Protein AF-A0A4Y9LX88-F1 (afdb_monomer)

Foldseek 3Di:
DPPPPVLLVLLVVLCVVCLVVLLLLLLQVLACQQVAFQWDDDPNDIDGPPHGLVVCLVVQHQSADPPQFDPVLPDAGRQFPSSQQRHADPVRHRNVVVCCVVRLQVVSLVSSLVSLVVCCVPVVVVLCVLCVVLVHDSVPSNSSSVSVVSSVVVSVVSVVSNCVVGRRPRSVVSNVSNVVVNVVVVVVVVVVVPDDPDPQDDQDPVLPVLLVLLVVLVVPLPADFQHELVCLVSSLVSSVVSPDDLVSCLRNVSVGRYDPNSSVNSVVVSVVD

Radius of gyration: 26.8 Å; Cα contacts (8 Å, |Δi|>4): 353; chains: 1; bounding box: 50×60×71 Å

Sequence (273 aa):
MFDVDWMGLLTREVLRERGAALIAESCAWAVGLSDQPHHERRAGRLVATGLTVGERAAHGRPLAGEEDGRLELGDARPGSFQDALNMLGADGRVQAERFDDEVLVPFVADTCRLAAERARTSRRAAWEELADDLGEDPRDLLDVVRAGGWEAPLRIDAEHLVLAALGTVPLIEVEAEGLPLSLVRAAEATARAAAAPEPAPVPDDSLAGALFLARAALEESGCTVPVRPEEADLLLVALGDNGLEPDEVTAVLPHLPVEEATISRIAATLAAR

Structure (mmCIF, N/CA/C/O backbone):
data_AF-A0A4Y9LX88-F1
#
_entry.id   AF-A0A4Y9LX88-F1
#
loop_
_atom_site.group_PDB
_atom_site.id
_atom_site.type_symbol
_atom_site.label_atom_id
_atom_site.label_alt_id
_atom_site.label_comp_id
_atom_site.label_asym_id
_atom_site.label_entity_id
_atom_site.label_seq_id
_atom_site.pdbx_PDB_ins_code
_atom_site.Cartn_x
_atom_site.Cartn_y
_atom_site.Cartn_z
_atom_site.occupancy
_atom_site.B_iso_or_equiv
_atom_site.auth_seq_id
_atom_site.auth_comp_id
_atom_site.auth_asym_id
_atom_site.auth_atom_id
_atom_site.pdbx_PDB_model_num
ATOM 1 N N . MET A 1 1 ? 33.277 15.394 -4.160 1.00 43.09 1 MET A N 1
ATOM 2 C CA . MET A 1 1 ? 32.178 16.206 -4.719 1.00 43.09 1 MET A CA 1
ATOM 3 C C . MET A 1 1 ? 30.920 15.630 -4.100 1.00 43.09 1 MET A C 1
ATOM 5 O O . MET A 1 1 ? 30.815 14.415 -4.113 1.00 43.09 1 MET A O 1
ATOM 9 N N . PHE A 1 2 ? 30.084 16.420 -3.420 1.00 41.50 2 PHE A N 1
ATOM 10 C CA . PHE A 1 2 ? 28.805 15.896 -2.928 1.00 41.50 2 PHE A CA 1
ATOM 11 C C . PHE A 1 2 ? 27.941 15.691 -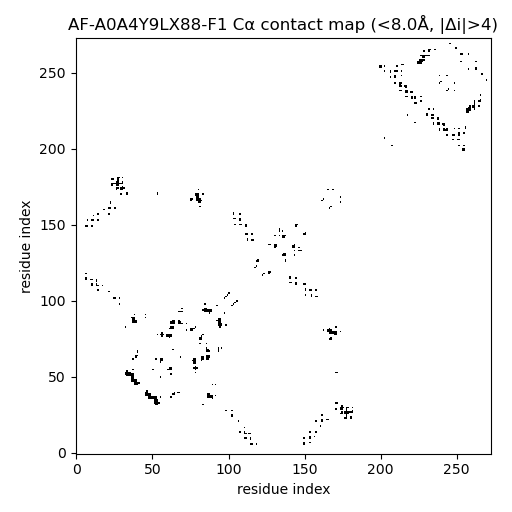4.159 1.00 41.50 2 PHE A C 1
ATOM 13 O O . PHE A 1 2 ? 27.430 16.672 -4.697 1.00 41.50 2 PHE A O 1
ATOM 20 N N . ASP A 1 3 ? 27.887 14.461 -4.655 1.00 59.09 3 ASP A N 1
ATOM 21 C CA . ASP A 1 3 ? 26.889 14.146 -5.653 1.00 59.09 3 ASP A CA 1
ATOM 22 C C . ASP A 1 3 ? 25.542 14.229 -4.942 1.00 59.09 3 ASP A C 1
ATOM 24 O O . ASP A 1 3 ? 25.325 13.618 -3.891 1.00 59.09 3 ASP A O 1
ATOM 28 N N . VAL A 1 4 ? 24.700 15.141 -5.408 1.00 72.56 4 VAL A N 1
ATOM 29 C CA . VAL A 1 4 ? 23.364 15.291 -4.847 1.00 72.56 4 VAL A CA 1
ATOM 30 C C . VAL A 1 4 ? 22.653 13.992 -5.186 1.00 72.56 4 VAL A C 1
ATOM 32 O O . VAL A 1 4 ? 22.591 13.663 -6.366 1.00 72.56 4 VAL A O 1
ATOM 35 N N . ASP A 1 5 ? 22.129 13.275 -4.182 1.00 87.69 5 ASP A N 1
ATOM 36 C CA . ASP A 1 5 ? 21.318 12.065 -4.387 1.00 87.69 5 ASP A CA 1
ATOM 37 C C . ASP A 1 5 ? 20.053 12.430 -5.171 1.00 87.69 5 ASP A C 1
ATOM 39 O O . ASP A 1 5 ? 18.977 12.726 -4.641 1.00 87.69 5 ASP A O 1
ATOM 43 N N . TRP A 1 6 ? 20.229 12.514 -6.481 1.00 92.81 6 TRP A N 1
ATOM 44 C CA . TRP A 1 6 ? 19.259 13.053 -7.402 1.00 92.81 6 TRP A CA 1
ATOM 45 C C . TRP A 1 6 ? 18.112 12.065 -7.589 1.00 92.81 6 TRP A C 1
ATOM 47 O O . TRP A 1 6 ? 16.988 12.499 -7.842 1.00 92.81 6 TRP A O 1
ATOM 57 N N . MET A 1 7 ? 18.378 10.769 -7.401 1.00 94.56 7 MET A N 1
ATOM 58 C CA . MET A 1 7 ? 17.362 9.726 -7.324 1.00 94.56 7 MET A CA 1
ATOM 59 C C . MET A 1 7 ? 16.531 9.857 -6.052 1.00 94.56 7 MET A C 1
ATOM 61 O O . MET A 1 7 ? 15.302 9.846 -6.128 1.00 94.56 7 MET A O 1
ATOM 65 N N . GLY A 1 8 ? 17.153 10.091 -4.897 1.00 94.88 8 GLY A N 1
ATOM 66 C CA . GLY A 1 8 ? 16.436 10.395 -3.659 1.00 94.88 8 GLY A CA 1
ATOM 67 C C . GLY A 1 8 ? 15.589 11.669 -3.740 1.00 94.88 8 GLY A C 1
ATOM 68 O O . GLY A 1 8 ? 14.547 11.773 -3.092 1.00 94.88 8 GLY A O 1
ATOM 69 N N . LEU A 1 9 ? 15.994 12.667 -4.529 1.00 95.62 9 LEU A N 1
ATOM 70 C CA . LEU A 1 9 ? 15.156 13.842 -4.794 1.00 95.62 9 LEU A CA 1
ATOM 71 C C . LEU A 1 9 ? 13.989 13.519 -5.733 1.00 95.62 9 LEU A C 1
ATOM 73 O O . LEU A 1 9 ? 12.867 13.958 -5.475 1.00 95.62 9 LEU A O 1
ATOM 77 N N . LEU A 1 10 ? 14.243 12.745 -6.790 1.00 96.81 10 LEU A N 1
ATOM 78 C CA . LEU A 1 10 ? 13.236 12.378 -7.783 1.00 96.81 10 LEU A CA 1
ATOM 79 C C . LEU A 1 10 ? 12.148 11.477 -7.190 1.00 96.81 10 LEU A C 1
ATOM 81 O O . LEU A 1 10 ? 10.966 11.715 -7.412 1.00 96.81 10 LEU A O 1
ATOM 85 N N . THR A 1 11 ? 12.521 10.482 -6.388 1.00 97.31 11 THR A N 1
ATOM 86 C CA . THR A 1 11 ? 11.567 9.610 -5.683 1.00 97.31 11 THR A CA 1
ATOM 87 C C . THR A 1 11 ? 10.644 10.408 -4.761 1.00 97.31 11 THR A C 1
ATOM 89 O O . THR A 1 11 ? 9.431 10.200 -4.775 1.00 97.31 11 THR A O 1
ATOM 92 N N . ARG A 1 12 ? 11.176 11.402 -4.036 1.00 98.00 12 ARG A N 1
ATOM 93 C CA . ARG A 1 12 ? 10.372 12.329 -3.218 1.00 98.00 12 ARG A CA 1
ATOM 94 C C . ARG A 1 12 ? 9.478 13.244 -4.045 1.00 98.00 12 ARG A C 1
ATOM 96 O O . ARG A 1 12 ? 8.379 13.572 -3.610 1.00 98.00 12 ARG A O 1
ATOM 103 N N . GLU A 1 13 ? 9.934 13.693 -5.208 1.00 98.12 13 GLU A N 1
ATOM 104 C CA . GLU A 1 13 ? 9.106 14.461 -6.142 1.00 98.12 13 GLU A CA 1
ATOM 105 C C . GLU A 1 13 ? 7.901 13.635 -6.603 1.00 98.12 13 GLU A C 1
ATOM 107 O O . GLU A 1 13 ? 6.765 14.080 -6.443 1.00 98.12 13 GLU A O 1
ATOM 112 N N . VAL A 1 14 ? 8.132 12.398 -7.052 1.00 98.31 14 VAL A N 1
ATOM 113 C CA . VAL A 1 14 ? 7.058 11.482 -7.465 1.00 98.31 14 VAL A CA 1
ATOM 114 C C . VAL A 1 14 ? 6.136 11.137 -6.290 1.00 98.31 14 VAL A C 1
ATOM 116 O O . VAL A 1 14 ? 4.920 11.111 -6.464 1.00 98.31 14 VAL A O 1
ATOM 119 N N . LEU A 1 15 ? 6.661 10.947 -5.073 1.00 98.38 15 LEU A N 1
ATOM 120 C CA . LEU A 1 15 ? 5.827 10.744 -3.881 1.00 98.38 15 LEU A CA 1
ATOM 121 C C . LEU A 1 15 ? 4.874 11.924 -3.644 1.00 98.38 15 LEU A C 1
ATOM 123 O O . LEU A 1 15 ? 3.698 11.706 -3.367 1.00 98.38 15 LEU A O 1
ATOM 127 N N . ARG A 1 16 ? 5.345 13.172 -3.787 1.00 98.00 16 ARG A N 1
ATOM 128 C CA . ARG A 1 16 ? 4.485 14.360 -3.634 1.00 98.00 16 ARG A CA 1
ATOM 129 C C . ARG A 1 16 ? 3.381 14.401 -4.685 1.00 98.00 16 ARG A C 1
ATOM 131 O O . ARG A 1 16 ? 2.243 14.710 -4.345 1.00 98.00 16 ARG A O 1
ATOM 138 N N . GLU A 1 17 ? 3.693 14.063 -5.933 1.00 98.38 17 GLU A N 1
ATOM 139 C CA . GLU A 1 17 ? 2.695 13.970 -7.009 1.00 98.38 17 GLU A CA 1
ATOM 140 C C . GLU A 1 17 ? 1.642 12.895 -6.721 1.00 98.38 17 GLU A C 1
ATOM 142 O O . GLU A 1 17 ? 0.457 13.088 -6.991 1.00 98.38 17 GLU A O 1
ATOM 147 N N . ARG A 1 18 ? 2.068 11.769 -6.137 1.00 98.25 18 ARG A N 1
ATOM 148 C CA . ARG A 1 18 ? 1.193 10.649 -5.784 1.00 98.25 18 ARG A CA 1
ATOM 149 C C . ARG A 1 18 ? 0.572 10.765 -4.388 1.00 98.25 18 ARG A C 1
ATOM 151 O O . ARG A 1 18 ? -0.163 9.864 -3.995 1.00 98.25 18 ARG A O 1
ATOM 158 N N . GLY A 1 19 ? 0.806 11.851 -3.649 1.00 97.69 19 GLY A N 1
ATOM 159 C CA . GLY A 1 19 ? 0.378 11.979 -2.251 1.00 97.69 19 GLY A CA 1
ATOM 160 C C . GLY A 1 19 ? -1.126 11.767 -2.059 1.00 97.69 19 GLY A C 1
ATOM 161 O O . GLY A 1 19 ? -1.534 11.026 -1.174 1.00 97.69 19 GLY A O 1
ATOM 162 N N . ALA A 1 20 ? -1.955 12.325 -2.946 1.00 97.81 20 ALA A N 1
ATOM 163 C CA . ALA A 1 20 ? -3.405 12.114 -2.903 1.00 97.81 20 ALA A CA 1
ATOM 164 C C . ALA A 1 20 ? -3.798 10.638 -3.099 1.00 97.81 20 ALA A C 1
ATOM 166 O O . ALA A 1 20 ? -4.718 10.161 -2.441 1.00 97.81 20 ALA A O 1
ATOM 167 N N . ALA A 1 21 ? -3.078 9.908 -3.958 1.00 97.88 21 ALA A N 1
ATOM 168 C CA . ALA A 1 21 ? -3.292 8.477 -4.128 1.00 97.88 21 ALA A CA 1
ATOM 169 C C . ALA A 1 21 ? -2.908 7.720 -2.852 1.00 97.88 21 ALA A C 1
ATOM 171 O O . ALA A 1 21 ? -3.707 6.926 -2.384 1.00 97.88 21 ALA A O 1
ATOM 172 N N . LEU A 1 22 ? -1.761 8.021 -2.231 1.00 98.56 22 LEU A N 1
ATOM 173 C CA . LEU A 1 22 ? -1.358 7.390 -0.966 1.00 98.56 22 LEU A CA 1
ATOM 174 C C . LEU A 1 22 ? -2.406 7.582 0.140 1.00 98.56 22 LEU A C 1
ATOM 176 O O . LEU A 1 22 ? -2.733 6.638 0.856 1.00 98.56 22 LEU A O 1
ATOM 180 N N . ILE A 1 23 ? -2.960 8.792 0.264 1.00 98.50 23 ILE A N 1
ATOM 181 C CA . ILE A 1 23 ? -4.008 9.073 1.250 1.00 98.50 23 ILE A CA 1
ATOM 182 C C . ILE A 1 23 ? -5.278 8.284 0.934 1.00 98.50 23 ILE A C 1
ATOM 184 O O . ILE A 1 23 ? -5.822 7.644 1.828 1.00 98.50 23 ILE A O 1
ATOM 188 N N . ALA A 1 24 ? -5.715 8.260 -0.328 1.00 97.94 24 ALA A N 1
ATOM 189 C CA . ALA A 1 24 ? -6.887 7.487 -0.733 1.00 97.94 24 ALA A CA 1
ATOM 190 C C . ALA A 1 24 ? -6.707 5.980 -0.472 1.00 97.94 24 ALA A C 1
ATOM 192 O O . ALA A 1 24 ? -7.617 5.335 0.044 1.00 97.94 24 ALA A O 1
ATOM 193 N N . GLU A 1 25 ? -5.524 5.438 -0.771 1.00 98.00 25 GLU A N 1
ATOM 194 C CA . GLU A 1 25 ? -5.137 4.057 -0.464 1.00 98.00 25 GLU A CA 1
ATOM 195 C C . GLU A 1 25 ? -5.199 3.765 1.036 1.00 98.00 25 GLU A C 1
ATOM 197 O O . GLU A 1 25 ? -5.750 2.747 1.451 1.00 98.00 25 GLU A O 1
ATOM 202 N N . SER A 1 26 ? -4.705 4.693 1.855 1.00 98.50 26 SER A N 1
ATOM 203 C CA . SER A 1 26 ? -4.715 4.563 3.315 1.00 98.50 26 SER A CA 1
ATOM 204 C C . SER A 1 26 ? -6.136 4.586 3.879 1.00 98.50 26 SER A C 1
ATOM 206 O O . SER A 1 26 ? -6.480 3.758 4.722 1.00 98.50 26 SER A O 1
ATOM 208 N N . CYS A 1 27 ? -6.989 5.484 3.373 1.00 98.50 27 CYS A N 1
ATOM 209 C CA . CYS A 1 27 ? -8.402 5.517 3.740 1.00 98.50 27 CYS A CA 1
ATOM 210 C C . CYS A 1 27 ? -9.114 4.223 3.327 1.00 98.50 27 CYS A C 1
ATOM 212 O O . CYS A 1 27 ? -9.852 3.649 4.122 1.00 98.50 27 CYS A O 1
ATOM 214 N N . ALA A 1 28 ? -8.886 3.744 2.099 1.00 98.12 28 ALA A N 1
ATOM 215 C CA . ALA A 1 28 ? -9.508 2.524 1.586 1.00 98.12 28 ALA A CA 1
ATOM 216 C C . ALA A 1 28 ? -9.082 1.273 2.365 1.00 98.12 28 ALA A C 1
ATOM 218 O O . ALA A 1 28 ? -9.916 0.404 2.611 1.00 98.12 28 ALA A O 1
ATOM 219 N N . TRP A 1 29 ? -7.812 1.199 2.772 1.00 97.94 29 TRP A N 1
ATOM 220 C CA . TRP A 1 29 ? -7.290 0.132 3.626 1.00 97.94 29 TRP A CA 1
ATOM 221 C C . TRP A 1 29 ? -7.951 0.115 5.010 1.00 97.94 29 TRP A C 1
ATOM 223 O O . TRP A 1 29 ? -8.245 -0.954 5.539 1.00 97.94 29 TRP A O 1
ATOM 233 N N . ALA A 1 30 ? -8.240 1.290 5.577 1.00 98.00 30 ALA A N 1
ATOM 234 C CA . ALA A 1 30 ? -8.870 1.400 6.891 1.00 98.00 30 ALA A CA 1
ATOM 235 C C . ALA A 1 30 ? -10.332 0.916 6.918 1.00 98.00 30 ALA A C 1
ATOM 237 O O . ALA A 1 30 ? -10.856 0.628 7.994 1.00 98.00 30 ALA A O 1
ATOM 238 N N . VAL A 1 31 ? -11.008 0.849 5.763 1.00 98.19 31 VAL A N 1
ATOM 239 C CA . VAL A 1 31 ? -12.437 0.508 5.671 1.00 98.19 31 VAL A CA 1
ATOM 240 C C . VAL A 1 31 ? -12.722 -0.837 6.336 1.00 98.19 31 VAL A C 1
ATOM 242 O O . VAL A 1 31 ? -12.188 -1.872 5.940 1.00 98.19 31 VAL A O 1
ATOM 245 N N . GLY A 1 32 ? -13.623 -0.822 7.322 1.00 95.94 32 GLY A N 1
ATOM 246 C CA . GLY A 1 32 ? -14.043 -2.014 8.050 1.00 95.94 32 GLY A CA 1
ATOM 247 C C . GLY A 1 32 ? -13.191 -2.335 9.275 1.00 95.94 32 GLY A C 1
ATOM 248 O O . GLY A 1 32 ? -13.517 -3.293 9.974 1.00 95.94 32 GLY A O 1
ATOM 249 N N . LEU A 1 33 ? -12.144 -1.557 9.593 1.00 96.75 33 LEU A N 1
ATOM 250 C CA . LEU A 1 33 ? -11.411 -1.703 10.857 1.00 96.75 33 LEU A CA 1
ATOM 251 C C . LEU A 1 33 ? -12.339 -1.500 12.062 1.00 96.75 33 LEU A C 1
ATOM 253 O O . LEU A 1 33 ? -12.261 -2.264 13.023 1.00 96.75 33 LEU A O 1
ATOM 257 N N . SER A 1 34 ? -13.256 -0.534 11.998 1.00 96.12 34 SER A N 1
ATOM 258 C CA . SER A 1 34 ? -14.229 -0.239 13.057 1.00 96.12 34 SER A CA 1
ATOM 259 C C . SER A 1 34 ? -15.174 -1.406 13.360 1.00 96.12 34 SER A C 1
ATOM 261 O O . SER A 1 34 ? -15.605 -1.559 14.505 1.00 96.12 34 SER A O 1
ATOM 263 N N . ASP A 1 35 ? -15.465 -2.253 12.372 1.00 96.06 35 ASP A N 1
ATOM 264 C CA . ASP A 1 35 ? -16.330 -3.426 12.536 1.00 96.06 35 ASP A CA 1
ATOM 265 C C . ASP A 1 35 ? -15.586 -4.635 13.126 1.00 96.06 35 ASP A C 1
ATOM 267 O O . ASP A 1 35 ? -16.210 -5.614 13.550 1.00 96.06 35 ASP A O 1
ATOM 271 N N . GLN A 1 36 ? -14.251 -4.589 13.189 1.00 95.31 36 GLN A N 1
ATOM 272 C CA . GLN A 1 36 ? -13.456 -5.701 13.701 1.00 95.31 36 GLN A CA 1
ATOM 273 C C . GLN A 1 36 ? -13.584 -5.837 15.225 1.00 95.31 36 GLN A C 1
ATOM 275 O O . GLN A 1 36 ? -13.704 -4.838 15.944 1.00 95.31 36 GLN A O 1
ATOM 280 N N . PRO A 1 37 ? -13.510 -7.069 15.764 1.00 95.00 37 PRO A N 1
ATOM 281 C CA . PRO A 1 37 ? -13.371 -7.273 17.198 1.00 95.00 37 PRO A CA 1
ATOM 282 C C . PRO A 1 37 ? -12.061 -6.665 17.706 1.00 95.00 37 PRO A C 1
ATOM 284 O O . PRO A 1 37 ? -10.992 -6.911 17.145 1.00 95.00 37 PRO A O 1
ATOM 287 N N . HIS A 1 38 ? -12.130 -5.921 18.806 1.00 95.25 38 HIS A N 1
ATOM 288 C CA . HIS A 1 38 ? -10.943 -5.363 19.441 1.00 95.25 38 HIS A CA 1
ATOM 289 C C . HIS A 1 38 ? -10.234 -6.415 20.309 1.00 95.25 38 HIS A C 1
ATOM 291 O O . HIS A 1 38 ? -10.872 -7.131 21.094 1.00 95.25 38 HIS A O 1
ATOM 297 N N . HIS A 1 39 ? -8.906 -6.468 20.206 1.00 93.38 39 HIS A N 1
ATOM 298 C CA . HIS A 1 39 ? -8.045 -7.381 20.952 1.00 93.38 39 HIS A CA 1
ATOM 299 C C . HIS A 1 39 ? -7.008 -6.610 21.768 1.00 93.38 39 HIS A C 1
ATOM 301 O O . HIS A 1 39 ? -6.542 -5.555 21.359 1.00 93.38 39 HIS A O 1
ATOM 307 N N . GLU A 1 40 ? -6.624 -7.157 22.918 1.00 91.12 40 GLU A N 1
ATOM 308 C CA . GLU A 1 40 ? -5.515 -6.636 23.721 1.00 91.12 40 GLU A CA 1
ATOM 309 C C . GLU A 1 40 ? -4.701 -7.784 24.322 1.00 91.12 40 GLU A C 1
ATOM 311 O O . GLU A 1 40 ? -5.211 -8.899 24.511 1.00 91.12 40 GLU A O 1
ATOM 316 N N . ARG A 1 41 ? -3.430 -7.523 24.639 1.00 90.12 41 ARG A N 1
ATOM 317 C CA . ARG A 1 41 ? -2.596 -8.488 25.347 1.00 90.12 41 ARG A CA 1
ATOM 318 C C . ARG A 1 41 ? -2.839 -8.373 26.850 1.00 90.12 41 ARG A C 1
ATOM 320 O O . ARG A 1 41 ? -2.643 -7.331 27.461 1.00 90.12 41 ARG A O 1
ATOM 327 N N . ARG A 1 42 ? -3.263 -9.473 27.476 1.00 86.31 42 ARG A N 1
ATOM 328 C CA . ARG A 1 42 ? -3.375 -9.606 28.937 1.00 86.31 42 ARG A CA 1
ATOM 329 C C . ARG A 1 42 ? -2.504 -10.752 29.409 1.00 86.31 42 ARG A C 1
ATOM 331 O O . ARG A 1 42 ? -2.736 -11.901 29.033 1.00 86.31 42 ARG A O 1
ATOM 338 N N . ALA A 1 43 ? -1.513 -10.447 30.248 1.00 85.00 43 ALA A N 1
ATOM 339 C CA . ALA A 1 43 ? -0.564 -11.433 30.774 1.00 85.00 43 ALA A CA 1
ATOM 340 C C . ALA A 1 43 ? 0.063 -12.302 29.659 1.00 85.00 43 ALA A C 1
ATOM 342 O O . ALA A 1 43 ? 0.095 -13.532 29.745 1.00 85.00 43 ALA A O 1
ATOM 343 N N . GLY A 1 44 ? 0.494 -11.655 28.569 1.00 83.81 44 GLY A N 1
ATOM 344 C CA . GLY A 1 44 ? 1.123 -12.307 27.417 1.00 83.81 44 GLY A CA 1
ATOM 345 C C . GLY A 1 44 ? 0.169 -13.021 26.451 1.00 83.81 44 GLY A C 1
ATOM 346 O O . GLY A 1 44 ? 0.625 -13.530 25.429 1.00 83.81 44 GLY A O 1
ATOM 347 N N . ARG A 1 45 ? -1.141 -13.058 26.725 1.00 88.75 45 ARG A N 1
ATOM 348 C CA . ARG A 1 45 ? -2.143 -13.708 25.864 1.00 88.75 45 ARG A CA 1
ATOM 349 C C . ARG A 1 45 ? -2.997 -12.680 25.142 1.00 88.75 45 ARG A C 1
ATOM 351 O O . ARG A 1 45 ? -3.427 -11.712 25.758 1.00 88.75 45 ARG A O 1
ATOM 358 N N . LEU A 1 46 ? -3.289 -12.934 23.871 1.00 91.81 46 LEU A N 1
ATOM 359 C CA . LEU A 1 46 ? -4.240 -12.137 23.104 1.00 91.81 46 LEU A CA 1
ATOM 360 C C . LEU A 1 46 ? -5.669 -12.471 23.547 1.00 91.81 46 LEU A C 1
ATOM 362 O O . LEU A 1 46 ? -6.058 -13.641 23.559 1.00 91.81 46 LEU A O 1
ATOM 366 N N . VAL A 1 47 ? -6.440 -11.458 23.937 1.00 90.75 47 VAL A N 1
ATOM 367 C CA . VAL A 1 47 ? -7.817 -11.621 24.414 1.00 90.75 47 VAL A CA 1
ATOM 368 C C . VAL A 1 47 ? -8.718 -10.607 23.720 1.00 90.75 47 VAL A C 1
ATOM 370 O O . VAL A 1 47 ? -8.423 -9.414 23.702 1.00 90.75 47 VAL A O 1
ATOM 373 N N . ALA A 1 48 ? -9.843 -11.075 23.178 1.00 90.69 48 ALA A N 1
ATOM 374 C CA . ALA A 1 48 ? -10.882 -10.192 22.663 1.00 90.69 48 ALA A CA 1
ATOM 375 C C . ALA A 1 48 ? -11.553 -9.438 23.818 1.00 90.69 48 ALA A C 1
ATOM 377 O O . ALA A 1 48 ? -11.935 -10.033 24.829 1.00 90.69 48 ALA A O 1
ATOM 378 N N . THR A 1 49 ? -11.747 -8.130 23.669 1.00 88.81 49 THR A N 1
ATOM 379 C CA . THR A 1 49 ? -12.333 -7.306 24.738 1.00 88.81 49 THR A CA 1
ATOM 380 C C . THR A 1 49 ? -13.856 -7.368 24.791 1.00 88.81 49 THR A C 1
ATOM 382 O O . THR A 1 49 ? -14.452 -6.801 25.702 1.00 88.81 49 THR A O 1
ATOM 385 N N . GLY A 1 50 ? -14.486 -8.044 23.823 1.00 88.56 50 GLY A N 1
ATOM 386 C CA . GLY A 1 50 ? -15.942 -8.169 23.707 1.00 88.56 50 GLY A CA 1
ATOM 387 C C . GLY A 1 50 ? -16.644 -6.949 23.101 1.00 88.56 50 GLY A C 1
ATOM 388 O O . GLY A 1 50 ? -17.867 -6.913 23.108 1.00 88.56 50 GLY A O 1
ATOM 389 N N . LEU A 1 51 ? -15.882 -5.981 22.584 1.00 91.75 51 LEU A N 1
ATOM 390 C CA . LEU A 1 51 ? -16.367 -4.803 21.857 1.00 91.75 51 LEU A CA 1
ATOM 391 C C . LEU A 1 51 ? -15.740 -4.797 20.463 1.00 91.75 51 LEU A C 1
ATOM 393 O O . LEU A 1 51 ? -14.649 -5.354 20.280 1.00 91.75 51 LEU A O 1
ATOM 397 N N . THR A 1 52 ? -16.385 -4.132 19.510 1.00 96.00 52 THR A N 1
ATOM 398 C CA . THR A 1 52 ? -15.711 -3.773 18.259 1.00 96.00 52 THR A CA 1
ATOM 399 C C . THR A 1 52 ? -14.772 -2.589 18.475 1.00 96.00 52 THR A C 1
ATOM 401 O O . THR A 1 52 ? -14.873 -1.851 19.464 1.00 96.00 52 THR A O 1
ATOM 404 N N . VAL A 1 53 ? -13.846 -2.401 17.539 1.00 96.06 53 VAL A N 1
ATOM 405 C CA . VAL A 1 53 ? -12.957 -1.235 17.487 1.00 96.06 53 VAL A CA 1
ATOM 406 C C . VAL A 1 53 ? -13.775 0.061 17.463 1.00 96.06 53 VAL A C 1
ATOM 408 O O . VAL A 1 53 ? -13.522 0.965 18.259 1.00 96.06 53 VAL A O 1
ATOM 411 N N . GLY A 1 54 ? -14.816 0.127 16.630 1.00 95.00 54 GLY A N 1
ATOM 412 C CA . GLY A 1 54 ? -15.679 1.299 16.490 1.00 95.00 54 GLY A CA 1
ATOM 413 C C . GLY A 1 54 ? -16.466 1.629 17.759 1.00 95.00 54 GLY A C 1
ATOM 414 O O . GLY A 1 54 ? -16.516 2.789 18.168 1.00 95.00 54 GLY A O 1
ATOM 415 N N . GLU A 1 55 ? -17.031 0.626 18.440 1.00 95.69 55 GLU A N 1
ATOM 416 C CA . GLU A 1 55 ? -17.750 0.833 19.708 1.00 95.69 55 GLU A CA 1
ATOM 417 C C . GLU A 1 55 ? -16.808 1.360 20.800 1.00 95.69 55 GLU A C 1
ATOM 419 O O . GLU A 1 55 ? -17.142 2.279 21.554 1.00 95.69 55 GLU A O 1
ATOM 424 N N . ARG A 1 56 ? -15.584 0.830 20.851 1.00 94.94 56 ARG A N 1
ATOM 425 C CA . A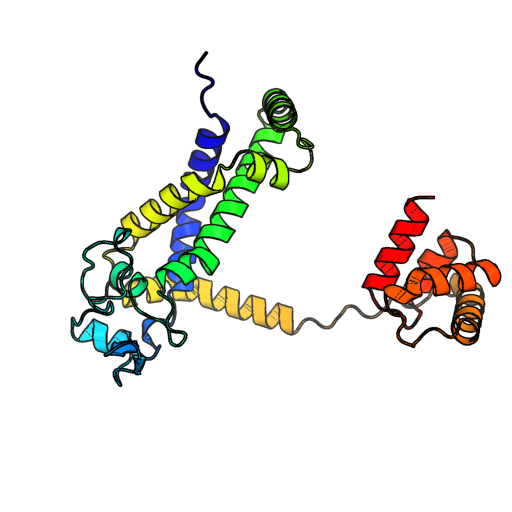RG A 1 56 ? -14.555 1.286 21.786 1.00 94.94 56 ARG A CA 1
ATOM 426 C C . ARG A 1 56 ? -14.124 2.730 21.502 1.00 94.94 56 ARG A C 1
ATOM 428 O O . ARG A 1 56 ? -14.101 3.543 22.432 1.00 94.94 56 ARG A O 1
ATOM 435 N N . ALA A 1 57 ? -13.864 3.052 20.235 1.00 94.69 57 ALA A N 1
ATOM 436 C CA . ALA A 1 57 ? -13.525 4.396 19.776 1.00 94.69 57 ALA A CA 1
ATOM 437 C C . ALA A 1 57 ? -14.645 5.409 20.083 1.00 94.69 57 ALA A C 1
ATOM 439 O O . ALA A 1 57 ? -14.374 6.488 20.611 1.00 94.69 57 ALA A O 1
ATOM 440 N N . ALA A 1 58 ? -15.913 5.044 19.857 1.00 93.50 58 ALA A N 1
ATOM 441 C CA . ALA A 1 58 ? -17.075 5.885 20.165 1.00 93.50 58 ALA A CA 1
ATOM 442 C C . ALA A 1 58 ? -17.206 6.206 21.667 1.00 93.50 58 ALA A C 1
ATOM 444 O O . ALA A 1 58 ? -17.706 7.267 22.044 1.00 93.50 58 ALA A O 1
ATOM 445 N N . HIS A 1 59 ? -16.717 5.318 22.535 1.00 93.44 59 HIS A N 1
ATOM 446 C CA . HIS A 1 59 ? -16.629 5.546 23.978 1.00 93.44 59 HIS A CA 1
ATOM 447 C C . HIS A 1 59 ? -15.361 6.295 24.421 1.00 93.44 59 HIS A C 1
ATOM 449 O O . HIS A 1 59 ? -15.128 6.422 25.626 1.00 93.44 59 HIS A O 1
ATOM 455 N N . GLY A 1 60 ? -14.543 6.785 23.484 1.00 91.31 60 GLY A N 1
ATOM 456 C CA . GLY A 1 60 ? -13.304 7.510 23.770 1.00 91.31 60 GLY A CA 1
ATOM 457 C C . GLY A 1 60 ? -12.250 6.654 24.472 1.00 91.31 60 GLY A C 1
ATOM 458 O O . GLY A 1 60 ? -11.423 7.183 25.213 1.00 91.31 60 GLY A O 1
ATOM 459 N N . ARG A 1 61 ? -12.312 5.329 24.299 1.00 92.19 61 ARG A N 1
ATOM 460 C CA . ARG A 1 61 ? -11.350 4.396 24.890 1.00 92.19 61 ARG A CA 1
ATOM 461 C C . ARG A 1 61 ? -10.197 4.158 23.908 1.00 92.19 61 ARG A C 1
ATOM 463 O O . ARG A 1 61 ? -10.487 3.958 22.731 1.00 92.19 61 ARG A O 1
ATOM 470 N N . PRO A 1 62 ? -8.935 4.131 24.376 1.00 90.69 62 PRO A N 1
ATOM 471 C CA . PRO A 1 62 ? -7.787 3.815 23.526 1.00 90.69 62 PRO A CA 1
ATOM 472 C C . PRO A 1 62 ? -7.928 2.444 22.865 1.00 90.69 62 PRO A C 1
ATOM 474 O O . PRO A 1 62 ? -8.416 1.505 23.512 1.00 90.69 62 PRO A O 1
ATOM 477 N N . LEU A 1 63 ? -7.505 2.342 21.608 1.00 91.69 63 LEU A N 1
ATOM 478 C CA . LEU A 1 63 ? -7.416 1.096 20.842 1.00 91.69 63 LEU A CA 1
ATOM 479 C C . LEU A 1 63 ? -6.047 0.426 21.024 1.00 91.69 63 LEU A C 1
ATOM 481 O O . LEU A 1 63 ? -5.942 -0.798 20.993 1.00 91.69 63 LEU A O 1
ATOM 485 N N . ALA A 1 64 ? -5.007 1.219 21.267 1.00 85.25 64 ALA A N 1
ATOM 486 C CA . ALA A 1 64 ? -3.702 0.714 21.660 1.00 85.25 64 ALA A CA 1
ATOM 487 C C . ALA A 1 64 ? -3.711 0.137 23.090 1.00 85.25 64 ALA A C 1
ATOM 489 O O . ALA A 1 64 ? -4.303 0.707 24.013 1.00 85.25 64 ALA A O 1
ATOM 490 N N . GLY A 1 65 ? -3.007 -0.980 23.284 1.00 77.12 65 GLY A N 1
ATOM 491 C CA . GLY A 1 65 ? -2.603 -1.450 24.611 1.00 77.12 65 GLY A CA 1
ATOM 492 C C . GLY A 1 65 ? -1.346 -0.722 25.098 1.00 77.12 65 GLY A C 1
ATOM 493 O O . GLY A 1 65 ? -0.555 -0.251 24.286 1.00 77.12 65 GLY A O 1
ATOM 494 N N . GLU A 1 66 ? -1.127 -0.664 26.415 1.00 69.38 66 GLU A N 1
ATOM 495 C CA . GLU A 1 66 ? 0.059 -0.006 27.001 1.00 69.38 66 GLU A CA 1
ATOM 496 C C . GLU A 1 66 ? 1.391 -0.675 26.604 1.00 69.38 66 GLU A C 1
ATOM 498 O O . GLU A 1 66 ? 2.432 -0.024 26.626 1.00 69.38 66 GLU A O 1
ATOM 503 N N . GLU A 1 67 ? 1.371 -1.964 26.246 1.00 70.25 67 GLU A N 1
ATOM 504 C CA . GLU A 1 67 ? 2.577 -2.769 25.984 1.00 70.25 67 GLU A CA 1
ATOM 505 C C . GLU A 1 67 ? 2.866 -3.003 24.492 1.00 70.25 67 GLU A C 1
ATOM 507 O O . GLU A 1 67 ? 3.979 -3.392 24.147 1.00 70.25 67 GLU A O 1
ATOM 512 N N . ASP A 1 68 ? 1.879 -2.807 23.612 1.00 73.88 68 ASP A N 1
ATOM 513 C CA . ASP A 1 68 ? 1.909 -3.349 22.245 1.00 73.88 68 ASP A CA 1
ATOM 514 C C . ASP A 1 68 ? 2.040 -2.282 21.140 1.00 73.88 68 ASP A C 1
ATOM 516 O O . ASP A 1 68 ? 2.305 -2.629 19.992 1.00 73.88 68 ASP A O 1
ATOM 520 N N . GLY A 1 69 ? 1.852 -0.995 21.453 1.00 71.81 69 GLY A N 1
ATOM 521 C CA . GLY A 1 69 ? 1.924 0.084 20.462 1.00 71.81 69 GLY A CA 1
ATOM 522 C C . GLY A 1 69 ? 3.333 0.293 19.889 1.00 71.81 69 GLY A C 1
ATOM 523 O O . GLY A 1 69 ? 4.341 0.105 20.576 1.00 71.81 69 GLY A O 1
ATOM 524 N N . ARG A 1 70 ? 3.414 0.742 18.631 1.00 80.38 70 ARG A N 1
ATOM 525 C CA . ARG A 1 70 ? 4.683 1.115 17.993 1.00 80.38 70 ARG A CA 1
ATOM 526 C C . ARG A 1 70 ? 5.148 2.451 18.580 1.00 80.38 70 ARG A C 1
ATOM 528 O O . ARG A 1 70 ? 4.487 3.472 18.405 1.00 80.38 70 ARG A O 1
ATOM 535 N N . LEU A 1 71 ? 6.289 2.455 19.275 1.00 69.94 71 LEU A N 1
ATOM 536 C CA . LEU A 1 71 ? 6.799 3.636 19.991 1.00 69.94 71 LEU A CA 1
ATOM 537 C C . LEU A 1 71 ? 6.971 4.856 19.076 1.00 69.94 71 LEU A C 1
ATOM 539 O O . LEU A 1 71 ? 6.741 5.982 19.510 1.00 69.94 71 LEU A O 1
ATOM 543 N N . GLU A 1 72 ? 7.346 4.639 17.813 1.00 78.06 72 GLU A N 1
ATOM 544 C CA . GLU A 1 72 ? 7.531 5.699 16.819 1.00 78.06 72 GLU A CA 1
ATOM 545 C C . GLU A 1 72 ? 6.232 6.442 16.483 1.00 78.06 72 GLU A C 1
ATOM 547 O O . GLU A 1 72 ? 6.287 7.599 16.068 1.00 78.06 72 GLU A O 1
ATOM 552 N N . LEU A 1 73 ? 5.071 5.812 16.691 1.00 77.06 73 LEU A N 1
ATOM 553 C CA . LEU A 1 73 ? 3.780 6.457 16.486 1.00 77.06 73 LEU A CA 1
ATOM 554 C C . LEU A 1 73 ? 3.418 7.391 17.646 1.00 77.06 73 LEU A C 1
ATOM 556 O O . LEU A 1 73 ? 2.641 8.308 17.431 1.00 77.06 73 LEU A O 1
ATOM 560 N N . GLY A 1 74 ? 3.982 7.232 18.844 1.00 79.19 74 GLY A N 1
ATOM 561 C CA . GLY A 1 74 ? 3.721 8.118 19.986 1.00 79.19 74 GLY A CA 1
ATOM 562 C C . GLY A 1 74 ? 2.262 8.133 20.473 1.00 79.19 74 GLY A C 1
ATOM 563 O O . GLY A 1 74 ? 1.464 7.251 20.153 1.00 79.19 74 GLY A O 1
ATOM 564 N N . ASP A 1 75 ? 1.913 9.150 21.268 1.00 81.56 75 ASP A N 1
ATOM 565 C CA . ASP A 1 75 ? 0.602 9.252 21.920 1.00 81.56 75 ASP A CA 1
ATOM 566 C C . ASP A 1 75 ? -0.508 9.607 20.919 1.00 81.56 75 ASP A C 1
ATOM 568 O O . ASP A 1 75 ? -0.606 10.737 20.429 1.00 81.56 75 ASP A O 1
ATOM 572 N N . ALA A 1 76 ? -1.384 8.642 20.647 1.00 88.88 76 ALA A N 1
ATOM 573 C CA . ALA A 1 76 ? -2.526 8.827 19.767 1.00 88.88 76 ALA A CA 1
ATOM 574 C C . ALA A 1 76 ? -3.766 9.332 20.520 1.00 88.88 76 ALA A C 1
ATOM 576 O O . ALA A 1 76 ? -4.008 9.013 21.688 1.00 88.88 76 ALA A O 1
ATOM 577 N N . ARG A 1 77 ? -4.612 10.098 19.824 1.00 91.19 77 ARG A N 1
ATOM 578 C CA . ARG A 1 77 ? -5.943 10.444 20.335 1.00 91.19 77 ARG A CA 1
ATOM 579 C C . ARG A 1 77 ? -6.834 9.193 20.272 1.00 91.19 77 ARG A C 1
ATOM 581 O O . ARG A 1 77 ? -6.941 8.625 19.190 1.00 91.19 77 ARG A O 1
ATOM 588 N N . PRO A 1 78 ? -7.550 8.821 21.351 1.00 92.56 78 PRO A N 1
ATOM 589 C CA . PRO A 1 78 ? -8.439 7.664 21.330 1.00 92.56 78 PRO A CA 1
ATOM 590 C C . PRO A 1 78 ? -9.416 7.676 20.149 1.00 92.56 78 PRO A C 1
ATOM 592 O O . PRO A 1 78 ? -10.127 8.666 19.941 1.00 92.56 78 PRO A O 1
ATOM 595 N N . GLY A 1 79 ? -9.441 6.581 19.391 1.00 93.69 79 GLY A N 1
ATOM 596 C CA . GLY A 1 79 ? -10.285 6.400 18.211 1.00 93.69 79 GLY A CA 1
ATOM 597 C C . GLY A 1 79 ? -9.818 7.124 16.943 1.00 93.69 79 GLY A C 1
ATOM 598 O O . GLY A 1 79 ? -10.584 7.182 15.978 1.00 93.69 79 GLY A O 1
ATOM 599 N N . SER A 1 80 ? -8.613 7.702 16.918 1.00 96.50 80 SER A N 1
ATOM 600 C CA . SER A 1 80 ? -8.031 8.252 15.688 1.00 96.50 80 SER A CA 1
ATOM 601 C C . SER A 1 80 ? -7.414 7.165 14.805 1.00 96.50 80 SER A C 1
ATOM 603 O O . SER A 1 80 ? -7.187 6.040 15.250 1.00 96.50 80 SER A O 1
ATOM 605 N N . PHE A 1 81 ? -7.096 7.502 13.554 1.00 97.25 81 PHE A N 1
ATOM 606 C CA . PHE A 1 81 ? -6.380 6.596 12.652 1.00 97.25 81 PHE A CA 1
ATOM 607 C C . PHE A 1 81 ? -5.048 6.108 13.246 1.00 97.25 81 PHE A C 1
ATOM 609 O O . PHE A 1 81 ? -4.746 4.922 13.206 1.00 97.25 81 PHE A O 1
ATOM 616 N N . GLN A 1 82 ? -4.278 6.997 13.876 1.00 95.75 82 GLN A N 1
ATOM 617 C CA . GLN A 1 82 ? -3.022 6.651 14.553 1.00 95.75 82 GLN A CA 1
ATOM 618 C C . GLN A 1 82 ? -3.223 5.728 15.769 1.00 95.75 82 GLN A C 1
ATOM 620 O O . GLN A 1 82 ? -2.370 4.889 16.044 1.00 95.75 82 GLN A O 1
ATOM 625 N N . ASP A 1 83 ? -4.344 5.846 16.490 1.00 94.94 83 ASP A N 1
ATOM 626 C CA . ASP A 1 83 ? -4.693 4.907 17.569 1.00 94.94 83 ASP A CA 1
ATOM 627 C C . ASP A 1 83 ? -5.031 3.527 16.988 1.00 94.94 83 ASP A C 1
ATOM 629 O O . ASP A 1 83 ? -4.565 2.506 17.487 1.00 94.94 83 ASP A O 1
ATOM 633 N N . ALA A 1 84 ? -5.747 3.494 15.858 1.00 95.69 84 ALA A N 1
ATOM 634 C CA . ALA A 1 84 ? -6.027 2.258 15.133 1.00 95.69 84 ALA A CA 1
ATOM 635 C C . ALA A 1 84 ? -4.753 1.588 14.595 1.00 95.69 84 ALA A C 1
ATOM 637 O O . ALA A 1 84 ? -4.644 0.369 14.662 1.00 95.69 84 ALA A O 1
ATOM 638 N N . LEU A 1 85 ? -3.755 2.346 14.128 1.00 95.88 85 LEU A N 1
ATOM 639 C CA . LEU A 1 85 ? -2.458 1.780 13.732 1.00 95.88 85 LEU A CA 1
ATOM 640 C C . LEU A 1 85 ? -1.726 1.112 14.909 1.00 95.88 85 LEU A C 1
ATOM 642 O O . LEU A 1 85 ? -1.015 0.133 14.705 1.00 95.88 85 LEU A O 1
ATOM 646 N N . ASN A 1 86 ? -1.929 1.588 16.138 1.00 93.94 86 ASN A N 1
ATOM 647 C CA . ASN A 1 86 ? -1.317 1.021 17.340 1.00 93.94 86 ASN A CA 1
ATOM 648 C C . ASN A 1 86 ? -2.084 -0.170 17.945 1.00 93.94 86 ASN A C 1
ATOM 650 O O . ASN A 1 86 ? -1.620 -0.753 18.927 1.00 93.94 86 ASN A O 1
ATOM 654 N N . MET A 1 87 ? -3.250 -0.540 17.407 1.00 93.62 87 MET A N 1
ATOM 655 C CA . MET A 1 87 ? -4.037 -1.650 17.951 1.00 93.62 87 MET A CA 1
ATOM 656 C C . MET A 1 87 ? -3.536 -3.014 17.459 1.00 93.62 87 MET A C 1
ATOM 658 O O . MET A 1 87 ? -2.909 -3.129 16.403 1.00 93.62 87 MET A O 1
ATOM 662 N N . LEU A 1 88 ? -3.872 -4.069 18.204 1.00 93.88 88 LEU A N 1
ATOM 663 C CA . LEU A 1 88 ? -3.613 -5.450 17.798 1.00 93.88 88 LEU A CA 1
ATOM 664 C C . LEU A 1 88 ? -4.731 -6.003 16.908 1.00 93.88 88 LEU A C 1
ATOM 666 O O . LEU A 1 88 ? -5.921 -5.847 17.194 1.00 93.88 88 LEU A O 1
ATOM 670 N N . GLY A 1 89 ? -4.336 -6.731 15.868 1.00 92.38 89 GLY A N 1
ATOM 671 C CA . GLY A 1 89 ? -5.203 -7.617 15.103 1.00 92.38 89 GLY A CA 1
ATOM 672 C C . GLY A 1 89 ? -5.511 -8.927 15.836 1.00 92.38 89 GLY A C 1
ATOM 673 O O . GLY A 1 89 ? -4.945 -9.246 16.884 1.00 92.38 89 GLY A O 1
ATOM 674 N N . ALA A 1 90 ? -6.408 -9.727 15.255 1.00 91.31 90 ALA A N 1
ATOM 675 C CA . ALA A 1 90 ? -6.780 -11.048 15.778 1.00 91.31 90 ALA A CA 1
ATOM 676 C C . ALA A 1 90 ? -5.633 -12.082 15.723 1.00 91.31 90 ALA A C 1
ATOM 678 O O . ALA A 1 90 ? -5.661 -13.086 16.431 1.00 91.31 90 ALA A O 1
ATOM 679 N N . ASP A 1 91 ? -4.628 -11.834 14.887 1.00 91.81 91 ASP A N 1
ATOM 680 C CA . ASP A 1 91 ? -3.375 -12.586 14.786 1.00 91.81 91 ASP A CA 1
ATOM 681 C C . ASP A 1 91 ? -2.320 -12.126 15.810 1.00 91.81 91 ASP A C 1
ATOM 683 O O . ASP A 1 91 ? -1.264 -12.744 15.940 1.00 91.81 91 ASP A O 1
ATOM 687 N N . GLY A 1 92 ? -2.610 -11.062 16.566 1.00 90.88 92 GLY A N 1
ATOM 688 C CA . GLY A 1 92 ? -1.707 -10.476 17.547 1.00 90.88 92 GLY A CA 1
ATOM 689 C C . GLY A 1 92 ? -0.600 -9.617 16.941 1.00 90.88 92 GLY A C 1
ATOM 690 O O . GLY A 1 92 ? 0.333 -9.286 17.675 1.00 90.88 92 GLY A O 1
ATOM 691 N N . ARG A 1 93 ? -0.692 -9.267 15.649 1.00 92.94 93 ARG A N 1
ATOM 692 C CA . ARG A 1 93 ? 0.175 -8.274 15.002 1.00 92.94 93 ARG A CA 1
ATOM 693 C C . ARG A 1 93 ? -0.381 -6.870 15.194 1.00 92.94 93 ARG A C 1
ATOM 695 O O . ARG A 1 93 ? -1.595 -6.682 15.267 1.00 92.94 93 ARG A O 1
ATOM 702 N N . VAL A 1 94 ? 0.505 -5.885 15.253 1.00 93.38 94 VAL A N 1
ATOM 703 C CA . VAL A 1 94 ? 0.120 -4.470 15.301 1.00 93.38 94 VAL A CA 1
ATOM 704 C C . VAL A 1 94 ? -0.352 -4.038 13.914 1.00 93.38 94 VAL A C 1
ATOM 706 O O . VAL A 1 94 ? 0.268 -4.384 12.907 1.00 93.38 94 VAL A O 1
ATOM 709 N N . GLN A 1 95 ? -1.444 -3.277 13.840 1.00 95.06 95 GLN A N 1
ATOM 710 C CA . GLN A 1 95 ? -2.007 -2.843 12.556 1.00 95.06 95 GLN A CA 1
ATOM 711 C C . GLN A 1 95 ? -1.042 -1.970 11.743 1.00 95.06 95 GLN A C 1
ATOM 713 O O . GLN A 1 95 ? -1.083 -2.026 10.520 1.00 95.06 95 GLN A O 1
ATOM 718 N N . ALA A 1 96 ? -0.132 -1.234 12.388 1.00 95.25 96 ALA A N 1
ATOM 719 C CA . ALA A 1 96 ? 0.948 -0.506 11.723 1.00 95.25 96 ALA A CA 1
ATOM 720 C C . ALA A 1 96 ? 1.837 -1.417 10.860 1.00 95.25 96 ALA A C 1
ATOM 722 O O . ALA A 1 96 ? 2.182 -1.043 9.748 1.00 95.25 96 ALA A O 1
ATOM 723 N N . GLU A 1 97 ? 2.151 -2.636 11.314 1.00 94.75 97 GLU A N 1
ATOM 724 C CA . GLU A 1 97 ? 2.935 -3.580 10.505 1.00 94.75 97 GLU A CA 1
ATOM 725 C C . GLU A 1 97 ? 2.153 -4.049 9.277 1.00 94.75 97 GLU A C 1
ATOM 727 O O . GLU A 1 97 ? 2.703 -4.187 8.189 1.00 94.75 97 GLU A O 1
ATOM 732 N N . ARG A 1 98 ? 0.848 -4.290 9.446 1.00 95.56 98 ARG A N 1
ATOM 733 C CA . ARG A 1 98 ? -0.022 -4.666 8.328 1.00 95.56 98 ARG A CA 1
ATOM 734 C C . ARG A 1 98 ? -0.183 -3.519 7.343 1.00 95.56 98 ARG A C 1
ATOM 736 O O . ARG A 1 98 ? -0.172 -3.751 6.144 1.00 95.56 98 ARG A O 1
ATOM 743 N N . PHE A 1 99 ? -0.292 -2.292 7.837 1.00 97.25 99 PHE A N 1
ATOM 744 C CA . PHE A 1 99 ? -0.325 -1.094 7.012 1.00 97.25 99 PHE A CA 1
ATOM 745 C C . PHE A 1 99 ? 0.979 -0.914 6.222 1.00 97.25 99 PHE A C 1
ATOM 747 O O . PHE A 1 99 ? 0.941 -0.600 5.030 1.00 97.25 99 PHE A O 1
ATOM 754 N N . ASP A 1 100 ? 2.126 -1.181 6.851 1.00 96.69 100 ASP A N 1
ATOM 755 C CA . ASP A 1 100 ? 3.423 -1.174 6.178 1.00 96.69 100 ASP A CA 1
ATOM 756 C C . ASP A 1 100 ? 3.456 -2.208 5.041 1.00 96.69 100 ASP A C 1
ATOM 758 O O . ASP A 1 100 ? 3.766 -1.851 3.902 1.00 96.69 100 ASP A O 1
ATOM 762 N N . ASP A 1 101 ? 3.087 -3.460 5.326 1.00 96.81 101 ASP A N 1
ATOM 763 C CA . ASP A 1 101 ? 3.126 -4.573 4.370 1.00 96.81 101 ASP A CA 1
ATOM 764 C C . ASP A 1 101 ? 2.109 -4.414 3.222 1.00 96.81 101 ASP A C 1
ATOM 766 O O . ASP A 1 101 ? 2.422 -4.687 2.061 1.00 96.81 101 ASP A O 1
ATOM 770 N N . GLU A 1 102 ? 0.882 -3.995 3.539 1.00 96.81 102 GLU A N 1
ATOM 771 C CA . GLU A 1 102 ? -0.253 -3.986 2.608 1.00 96.81 102 GLU A CA 1
ATOM 772 C C . GLU A 1 102 ? -0.370 -2.664 1.827 1.00 96.81 102 GLU A C 1
ATOM 774 O O . GLU A 1 102 ? -0.926 -2.659 0.726 1.00 96.81 102 GLU A O 1
ATOM 779 N N . VAL A 1 103 ? 0.154 -1.548 2.358 1.00 98.06 103 VAL A N 1
ATOM 780 C CA . VAL A 1 103 ? 0.013 -0.210 1.752 1.00 98.06 103 VAL A CA 1
ATOM 781 C C . VAL A 1 103 ? 1.361 0.454 1.495 1.00 98.06 103 VAL A C 1
ATOM 783 O O . VAL A 1 103 ? 1.671 0.751 0.339 1.00 98.06 103 VAL A O 1
ATOM 786 N N . LEU A 1 104 ? 2.173 0.714 2.528 1.00 98.06 104 LEU A N 1
ATOM 787 C CA . LEU A 1 104 ? 3.351 1.574 2.354 1.00 98.06 104 LEU A CA 1
ATOM 788 C C . LEU A 1 104 ? 4.426 0.929 1.479 1.00 98.06 104 LEU A C 1
ATOM 790 O O . LEU A 1 104 ? 4.901 1.568 0.542 1.00 98.06 104 LEU A O 1
ATOM 794 N N . VAL A 1 105 ? 4.800 -0.322 1.752 1.00 97.50 105 VAL A N 1
ATOM 795 C CA . VAL A 1 105 ? 5.817 -1.060 0.987 1.00 97.50 105 VAL A CA 1
ATOM 796 C C . VAL A 1 105 ? 5.458 -1.151 -0.502 1.00 97.50 105 VAL A C 1
ATOM 798 O O . VAL A 1 105 ? 6.262 -0.681 -1.314 1.00 97.50 105 VAL A O 1
ATOM 801 N N . PRO A 1 106 ? 4.279 -1.668 -0.909 1.00 97.31 106 PRO A N 1
ATOM 802 C CA . PRO A 1 106 ? 3.941 -1.758 -2.329 1.00 97.31 106 PRO A CA 1
ATOM 803 C C . PRO A 1 106 ? 3.815 -0.379 -2.988 1.00 97.31 106 PRO A C 1
ATOM 805 O O . PRO A 1 106 ? 4.303 -0.179 -4.102 1.00 97.31 106 PRO A O 1
ATOM 808 N N . PHE A 1 107 ? 3.231 0.609 -2.301 1.00 98.31 107 PHE A N 1
ATOM 809 C CA . PHE A 1 107 ? 3.090 1.956 -2.853 1.00 98.31 107 PHE A CA 1
ATOM 810 C C . PHE A 1 107 ? 4.446 2.633 -3.099 1.00 98.31 107 PHE A C 1
ATOM 812 O O . PHE A 1 107 ? 4.640 3.299 -4.125 1.00 98.31 107 PHE A O 1
ATOM 819 N N . VAL A 1 108 ? 5.386 2.476 -2.165 1.00 98.19 108 VAL A N 1
ATOM 820 C CA . VAL A 1 108 ? 6.748 3.015 -2.253 1.00 98.19 108 VAL A CA 1
ATOM 821 C C . VAL A 1 108 ? 7.529 2.336 -3.369 1.00 98.19 108 VAL A C 1
ATOM 823 O O . VAL A 1 108 ? 8.115 3.048 -4.183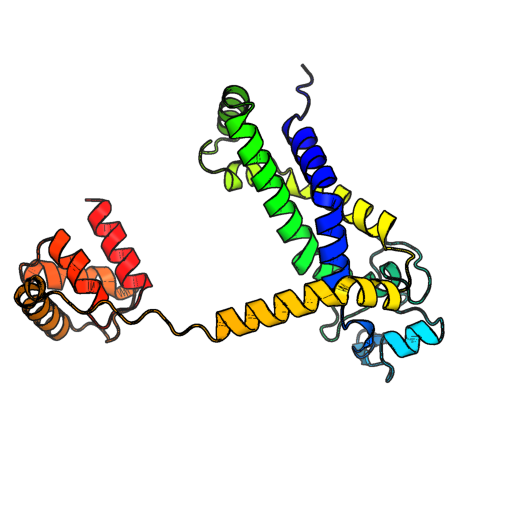 1.00 98.19 108 VAL A O 1
ATOM 826 N N . ALA A 1 109 ? 7.474 1.006 -3.473 1.00 96.62 109 ALA A N 1
ATOM 827 C CA . ALA A 1 109 ? 8.115 0.268 -4.561 1.00 96.62 109 ALA A CA 1
ATOM 828 C C . ALA A 1 109 ? 7.631 0.769 -5.935 1.00 96.62 109 ALA A C 1
ATOM 830 O O . ALA A 1 109 ? 8.435 1.129 -6.798 1.00 96.62 109 ALA A O 1
ATOM 831 N N . ASP A 1 110 ? 6.314 0.927 -6.110 1.00 97.69 110 ASP A N 1
ATOM 832 C CA . ASP A 1 110 ? 5.747 1.501 -7.335 1.00 97.69 110 ASP A CA 1
ATOM 833 C C . ASP A 1 110 ? 6.168 2.958 -7.567 1.00 97.69 110 ASP A C 1
ATOM 835 O O . ASP A 1 110 ? 6.375 3.381 -8.706 1.00 97.69 110 ASP A O 1
ATOM 839 N N . THR A 1 111 ? 6.308 3.748 -6.500 1.00 98.31 111 THR A N 1
ATOM 840 C CA . THR A 1 111 ? 6.755 5.147 -6.593 1.00 98.31 111 THR A CA 1
ATOM 841 C C . THR A 1 111 ? 8.197 5.216 -7.078 1.00 98.31 111 THR A C 1
ATOM 843 O O . THR A 1 111 ? 8.508 6.005 -7.972 1.00 98.31 111 THR A O 1
ATOM 846 N N . CYS A 1 112 ? 9.066 4.362 -6.538 1.00 97.56 112 CYS A N 1
ATOM 847 C CA . CYS A 1 112 ? 10.452 4.256 -6.965 1.00 97.56 112 CYS A CA 1
ATOM 848 C C . CYS A 1 112 ? 10.567 3.751 -8.407 1.00 97.56 112 CYS A C 1
ATOM 850 O O . CYS A 1 112 ? 11.329 4.327 -9.182 1.00 97.56 112 CYS A O 1
ATOM 852 N N . ARG A 1 113 ? 9.758 2.761 -8.810 1.00 97.12 113 ARG A N 1
ATOM 853 C CA . ARG A 1 113 ? 9.690 2.294 -10.204 1.00 97.12 113 ARG A CA 1
ATOM 854 C C . ARG A 1 113 ? 9.313 3.426 -11.165 1.00 97.12 113 ARG A C 1
ATOM 856 O O . ARG A 1 113 ? 9.989 3.626 -12.170 1.00 97.12 113 ARG A O 1
ATOM 863 N N . LEU A 1 114 ? 8.280 4.210 -10.849 1.00 98.06 114 LEU A N 1
ATOM 864 C CA . LEU A 1 114 ? 7.869 5.361 -11.668 1.00 98.06 114 LEU A CA 1
ATOM 865 C C . LEU A 1 114 ? 8.957 6.446 -11.739 1.00 98.06 114 LEU A C 1
ATOM 867 O O . LEU A 1 114 ? 9.180 7.042 -12.796 1.00 98.06 114 LEU A O 1
ATOM 871 N N . ALA A 1 115 ? 9.657 6.698 -10.630 1.00 97.75 115 ALA A N 1
ATOM 872 C CA . ALA A 1 115 ? 10.803 7.603 -10.611 1.00 97.75 115 ALA A CA 1
ATOM 873 C C . ALA A 1 115 ? 11.943 7.090 -11.507 1.00 97.75 115 ALA A C 1
ATOM 875 O O . ALA A 1 115 ? 12.499 7.870 -12.281 1.00 97.75 115 ALA A O 1
ATOM 876 N N . ALA A 1 116 ? 12.238 5.789 -11.474 1.00 96.88 116 ALA A N 1
ATOM 877 C CA . ALA A 1 116 ? 13.233 5.147 -12.331 1.00 96.88 116 ALA A CA 1
ATOM 878 C C . ALA A 1 116 ? 12.857 5.224 -13.823 1.00 96.88 116 ALA A C 1
ATOM 880 O O . ALA A 1 116 ? 13.683 5.589 -14.659 1.00 96.88 116 ALA A O 1
ATOM 881 N N . GLU A 1 117 ? 11.590 4.986 -14.176 1.00 97.50 117 GLU A N 1
ATOM 882 C CA . GLU A 1 117 ? 11.089 5.151 -15.551 1.00 97.50 117 GLU A CA 1
ATOM 883 C C . GLU A 1 117 ? 11.273 6.587 -16.061 1.00 97.50 117 GLU A C 1
ATOM 885 O O . GLU A 1 117 ? 11.724 6.822 -17.194 1.00 97.50 117 GLU A O 1
ATOM 890 N N . ARG A 1 118 ? 10.969 7.566 -15.201 1.00 97.44 118 ARG A N 1
ATOM 891 C CA . ARG A 1 118 ? 11.180 8.987 -15.487 1.00 97.44 118 ARG A CA 1
ATOM 892 C C . ARG A 1 118 ? 12.666 9.311 -15.623 1.00 97.44 118 ARG A C 1
ATOM 894 O O . ARG A 1 118 ? 13.033 10.042 -16.547 1.00 97.44 118 ARG A O 1
ATOM 901 N N . ALA A 1 119 ? 13.519 8.767 -14.758 1.00 95.88 119 ALA A N 1
ATOM 902 C CA . ALA A 1 119 ? 14.968 8.947 -14.804 1.00 95.88 119 ALA A CA 1
ATOM 903 C C . ALA A 1 119 ? 15.563 8.396 -16.104 1.00 95.88 119 ALA A C 1
ATOM 905 O O . ALA A 1 119 ? 16.246 9.129 -16.819 1.00 95.88 119 ALA A O 1
ATOM 906 N N . ARG A 1 120 ? 15.208 7.164 -16.483 1.00 94.81 120 ARG A N 1
ATOM 907 C CA . ARG A 1 120 ? 15.651 6.532 -17.734 1.00 94.81 120 ARG A CA 1
ATOM 908 C C . ARG A 1 120 ? 15.301 7.368 -18.968 1.00 94.81 120 ARG A C 1
ATOM 910 O O . ARG A 1 120 ? 16.059 7.400 -19.934 1.00 94.81 120 ARG A O 1
ATOM 917 N N . THR A 1 121 ? 14.164 8.059 -18.935 1.00 94.94 121 THR A N 1
ATOM 918 C CA . THR A 1 121 ? 13.686 8.875 -20.061 1.00 94.94 121 THR A CA 1
ATOM 919 C C . THR A 1 121 ? 14.309 10.272 -20.081 1.00 94.94 121 THR A C 1
ATOM 921 O O . THR A 1 121 ? 14.729 10.752 -21.130 1.00 94.94 121 THR A O 1
ATOM 924 N N . SER A 1 122 ? 14.370 10.943 -18.929 1.00 95.25 122 SER A N 1
ATOM 925 C CA . SER A 1 122 ? 14.755 12.361 -18.828 1.00 95.25 122 SER A CA 1
ATOM 926 C C . SER A 1 122 ? 16.234 12.596 -18.506 1.00 95.25 122 SER A C 1
ATOM 928 O O . SER A 1 122 ? 16.753 13.679 -18.772 1.00 95.25 122 SER A O 1
ATOM 930 N N . ARG A 1 123 ? 16.917 11.596 -17.939 1.00 93.75 123 ARG A N 1
ATOM 931 C CA . ARG A 1 123 ? 18.306 11.654 -17.453 1.00 93.75 123 ARG A CA 1
ATOM 932 C C . ARG A 1 123 ? 19.087 10.399 -17.839 1.00 93.75 123 ARG A C 1
ATOM 934 O O . ARG A 1 123 ? 19.858 9.872 -17.046 1.00 93.75 123 ARG A O 1
ATOM 941 N N . ARG A 1 124 ? 18.896 9.928 -19.073 1.00 95.06 124 ARG A N 1
ATOM 942 C CA . ARG A 1 124 ? 19.412 8.640 -19.555 1.00 95.06 124 ARG A CA 1
ATOM 943 C C . ARG A 1 124 ? 20.891 8.387 -19.234 1.00 95.06 124 ARG A C 1
ATOM 945 O O . ARG A 1 124 ? 21.199 7.328 -18.715 1.00 95.06 124 ARG A O 1
ATOM 952 N N . ALA A 1 125 ? 21.779 9.341 -19.516 1.00 94.50 125 ALA A N 1
ATOM 953 C CA . ALA A 1 125 ? 23.214 9.158 -19.276 1.00 94.50 125 ALA A CA 1
ATOM 954 C C . ALA A 1 125 ? 23.541 8.983 -17.781 1.00 94.50 125 ALA A C 1
ATOM 956 O O . ALA A 1 125 ? 24.270 8.071 -17.424 1.00 94.50 125 ALA A O 1
ATOM 957 N N . ALA A 1 126 ? 22.940 9.802 -16.910 1.00 94.50 126 ALA A N 1
ATOM 958 C CA . ALA A 1 126 ? 23.118 9.686 -15.460 1.00 94.50 126 ALA A CA 1
ATOM 959 C C . ALA A 1 126 ? 22.474 8.410 -14.894 1.00 94.50 126 ALA A C 1
ATOM 961 O O . ALA A 1 126 ? 22.942 7.871 -13.901 1.00 94.50 126 ALA A O 1
ATOM 962 N N . TRP A 1 127 ? 21.395 7.924 -15.515 1.00 95.81 127 TRP A N 1
ATOM 963 C CA . TRP A 1 127 ? 20.792 6.637 -15.174 1.00 95.81 127 TRP A CA 1
ATOM 964 C C . TRP A 1 127 ? 21.699 5.458 -15.551 1.00 95.81 127 TRP A C 1
ATOM 966 O O . TRP A 1 127 ? 21.857 4.539 -14.758 1.00 95.81 127 TRP A O 1
ATOM 976 N N . GLU A 1 128 ? 22.297 5.486 -16.745 1.00 95.81 128 GLU A N 1
ATOM 977 C CA . GLU A 1 128 ? 23.252 4.463 -17.193 1.00 95.81 128 GLU A CA 1
ATOM 978 C C . GLU A 1 128 ? 24.511 4.442 -16.305 1.00 95.81 128 GLU A C 1
ATOM 980 O O . GLU A 1 128 ? 24.938 3.365 -15.909 1.00 95.81 128 GLU A O 1
ATOM 985 N N . GLU A 1 129 ? 25.050 5.611 -15.937 1.00 95.31 129 GLU A N 1
ATOM 986 C CA . GLU A 1 129 ? 26.177 5.743 -14.995 1.00 95.31 129 GLU A CA 1
ATOM 987 C C . GLU A 1 129 ? 25.826 5.209 -13.600 1.00 95.31 129 GLU A C 1
ATOM 989 O O . GLU A 1 129 ? 26.558 4.399 -13.045 1.00 95.31 129 GLU A O 1
ATOM 994 N N . LEU A 1 130 ? 24.660 5.583 -13.068 1.00 94.56 130 LEU A N 1
ATOM 995 C CA . LEU A 1 130 ? 24.185 5.093 -11.775 1.00 94.56 130 LEU A CA 1
ATOM 996 C C . LEU A 1 130 ? 24.020 3.566 -11.747 1.00 94.56 130 LEU A C 1
ATOM 998 O O . LEU A 1 130 ? 24.341 2.935 -10.745 1.00 94.56 130 LEU A O 1
ATOM 1002 N N . ALA A 1 131 ? 23.482 2.975 -12.817 1.00 95.62 131 ALA A N 1
ATOM 1003 C CA . ALA A 1 131 ? 23.328 1.527 -12.905 1.00 95.62 131 ALA A CA 1
ATOM 1004 C C . ALA A 1 131 ? 24.694 0.820 -12.937 1.00 95.62 131 ALA A C 1
ATOM 1006 O O . ALA A 1 131 ? 24.869 -0.176 -12.240 1.00 95.62 131 ALA A O 1
ATOM 1007 N N . ASP A 1 132 ? 25.671 1.373 -13.666 1.00 96.25 132 ASP A N 1
ATOM 1008 C CA . ASP A 1 132 ? 27.052 0.871 -13.691 1.00 96.25 132 ASP A CA 1
ATOM 1009 C C . ASP A 1 132 ? 27.714 0.953 -12.304 1.00 96.25 132 ASP A C 1
ATOM 1011 O O . ASP A 1 132 ? 28.281 -0.032 -11.832 1.00 96.25 132 ASP A O 1
ATOM 1015 N N . ASP A 1 133 ? 27.549 2.078 -11.599 1.00 95.75 133 ASP A N 1
ATOM 1016 C CA . ASP A 1 133 ? 28.054 2.269 -10.231 1.00 95.75 133 ASP A CA 1
ATOM 1017 C C . ASP A 1 133 ? 27.460 1.263 -9.231 1.00 95.75 133 ASP A C 1
ATOM 1019 O O . ASP A 1 133 ? 28.132 0.842 -8.283 1.00 95.75 133 ASP A O 1
ATOM 1023 N N . LEU A 1 134 ? 26.198 0.875 -9.432 1.00 95.12 134 LEU A N 1
ATOM 1024 C CA . LEU A 1 134 ? 25.506 -0.125 -8.618 1.00 95.12 134 LEU A CA 1
ATOM 1025 C C . LEU A 1 134 ? 25.778 -1.567 -9.074 1.00 95.12 134 LEU A C 1
ATOM 1027 O O . LEU A 1 134 ? 25.493 -2.496 -8.323 1.00 95.12 134 LEU A O 1
ATOM 1031 N N . GLY A 1 135 ? 26.368 -1.762 -10.257 1.00 95.81 135 GLY A N 1
ATOM 1032 C CA . GLY A 1 135 ? 26.618 -3.077 -10.845 1.00 95.81 135 GLY A CA 1
ATOM 1033 C C . GLY A 1 135 ? 25.370 -3.762 -11.411 1.00 95.81 135 GLY A C 1
ATOM 1034 O O . GLY A 1 135 ? 25.369 -4.984 -11.550 1.00 95.81 135 GLY A O 1
ATOM 1035 N N . GLU A 1 136 ? 24.330 -2.994 -11.737 1.00 96.38 136 GLU A N 1
ATOM 1036 C CA . GLU A 1 136 ? 23.024 -3.486 -12.187 1.00 96.38 136 GLU A CA 1
ATOM 1037 C C . GLU A 1 136 ? 22.784 -3.202 -13.683 1.00 96.38 136 GLU A C 1
ATOM 1039 O O . GLU A 1 136 ? 23.371 -2.286 -14.266 1.00 96.38 136 GLU A O 1
ATOM 1044 N N . ASP A 1 137 ? 21.897 -3.962 -14.341 1.00 95.38 137 ASP A N 1
ATOM 1045 C CA . ASP A 1 137 ? 21.501 -3.661 -15.728 1.00 95.38 137 ASP A CA 1
ATOM 1046 C C . ASP A 1 137 ? 20.626 -2.389 -15.751 1.00 95.38 137 ASP A C 1
ATOM 1048 O O . ASP A 1 137 ? 19.541 -2.390 -15.167 1.00 95.38 137 ASP A O 1
ATOM 1052 N N . PRO A 1 138 ? 20.991 -1.317 -16.487 1.00 91.06 138 PRO A N 1
ATOM 1053 C CA . PRO A 1 138 ? 20.164 -0.110 -16.600 1.00 91.06 138 PRO A CA 1
ATOM 1054 C C . PRO A 1 138 ? 18.766 -0.352 -17.199 1.00 91.06 138 PRO A C 1
ATOM 1056 O O . PRO A 1 138 ? 17.918 0.551 -17.182 1.00 91.06 138 PRO A O 1
ATOM 1059 N N . ARG A 1 139 ? 18.507 -1.527 -17.782 1.00 93.75 139 ARG A N 1
ATOM 1060 C CA . ARG A 1 139 ? 17.181 -1.949 -18.255 1.00 93.75 139 ARG A CA 1
ATOM 1061 C C . ARG A 1 139 ? 16.318 -2.529 -17.139 1.00 93.75 139 ARG A C 1
ATOM 1063 O O . ARG A 1 139 ? 15.094 -2.416 -17.256 1.00 93.75 139 ARG A O 1
ATOM 1070 N N . ASP A 1 140 ? 16.923 -3.080 -16.090 1.00 94.69 140 ASP A N 1
ATOM 1071 C CA . ASP A 1 140 ? 16.224 -3.584 -14.912 1.00 94.69 140 ASP A CA 1
ATOM 1072 C C . ASP A 1 140 ? 16.038 -2.469 -13.879 1.00 94.69 140 ASP A C 1
ATOM 1074 O O . ASP A 1 140 ? 16.850 -2.218 -12.991 1.00 94.69 140 ASP A O 1
ATOM 1078 N N . LEU A 1 141 ? 14.926 -1.749 -14.020 1.00 93.69 141 LEU A N 1
ATOM 1079 C CA . LEU A 1 141 ? 14.618 -0.616 -13.152 1.00 93.69 141 LEU A CA 1
ATOM 1080 C C . LEU A 1 141 ? 14.460 -1.022 -11.687 1.00 93.69 141 LEU A C 1
ATOM 1082 O O . LEU A 1 141 ? 14.751 -0.216 -10.805 1.00 93.69 141 LEU A O 1
ATOM 1086 N N . LEU A 1 142 ? 13.942 -2.226 -11.432 1.00 91.31 142 LEU A N 1
ATOM 1087 C CA . LEU A 1 142 ? 13.648 -2.671 -10.077 1.00 91.31 142 LEU A CA 1
ATOM 1088 C C . LEU A 1 142 ? 14.931 -3.045 -9.354 1.00 91.31 142 LEU A C 1
ATOM 1090 O O . LEU A 1 142 ? 15.096 -2.649 -8.202 1.00 91.31 142 LEU A O 1
ATOM 1094 N N . ASP A 1 143 ? 15.845 -3.737 -10.025 1.00 92.94 143 ASP A N 1
ATOM 1095 C CA . ASP A 1 143 ? 17.108 -4.128 -9.408 1.00 92.94 143 ASP A CA 1
ATOM 1096 C C . ASP A 1 143 ? 18.003 -2.911 -9.149 1.00 92.94 143 ASP A C 1
ATOM 1098 O O . ASP A 1 143 ? 18.500 -2.765 -8.032 1.00 92.94 143 ASP A O 1
ATOM 1102 N N . VAL A 1 144 ? 18.051 -1.935 -10.068 1.00 94.25 144 VAL A N 1
ATOM 1103 C CA . VAL A 1 144 ? 18.715 -0.641 -9.810 1.00 94.25 144 VAL A CA 1
ATOM 1104 C C . VAL A 1 144 ? 18.103 0.059 -8.587 1.00 94.25 144 VAL A C 1
ATOM 1106 O O . VAL A 1 144 ? 18.828 0.502 -7.696 1.00 94.25 144 VAL A O 1
ATOM 1109 N N . VAL A 1 145 ? 16.767 0.146 -8.507 1.00 92.69 145 VAL A N 1
ATOM 1110 C CA . VAL A 1 145 ? 16.058 0.776 -7.375 1.00 92.69 145 VAL A CA 1
ATOM 1111 C C . VAL A 1 145 ? 16.361 0.087 -6.045 1.00 92.69 145 VAL A C 1
ATOM 1113 O O . VAL A 1 145 ? 16.592 0.768 -5.040 1.00 92.69 145 VAL A O 1
ATOM 1116 N N . ARG A 1 146 ? 16.362 -1.247 -6.032 1.00 92.38 146 ARG A N 1
ATOM 1117 C CA . ARG A 1 146 ? 16.654 -2.048 -4.839 1.00 92.38 146 ARG A CA 1
ATOM 1118 C C . ARG A 1 146 ? 18.104 -1.883 -4.406 1.00 92.38 146 ARG A C 1
ATOM 1120 O O . ARG A 1 146 ? 18.341 -1.633 -3.225 1.00 92.38 146 ARG A O 1
ATOM 1127 N N . ALA A 1 147 ? 19.049 -1.962 -5.342 1.00 94.12 147 ALA A N 1
ATOM 1128 C CA . ALA A 1 147 ? 20.475 -1.795 -5.076 1.00 94.12 147 ALA A CA 1
ATOM 1129 C C . ALA A 1 147 ? 20.790 -0.408 -4.497 1.00 94.12 147 ALA A C 1
ATOM 1131 O O . ALA A 1 147 ? 21.582 -0.288 -3.562 1.00 94.12 147 ALA A O 1
ATOM 1132 N N . GLY A 1 148 ? 20.113 0.638 -4.981 1.00 92.19 148 GLY A N 1
ATOM 1133 C CA . GLY A 1 148 ? 20.263 1.993 -4.449 1.00 92.19 148 GLY A CA 1
ATOM 1134 C C . GLY A 1 148 ? 19.562 2.250 -3.111 1.00 92.19 148 GLY A C 1
ATOM 1135 O O . GLY A 1 148 ? 19.813 3.274 -2.476 1.00 92.19 148 GLY A O 1
ATOM 1136 N N . GLY A 1 149 ? 18.691 1.346 -2.649 1.00 93.94 149 GLY A N 1
ATOM 1137 C CA . GLY A 1 149 ? 18.100 1.403 -1.310 1.00 93.94 149 GLY A CA 1
ATOM 1138 C C . GLY A 1 149 ? 17.170 2.597 -1.054 1.00 93.94 149 GLY A C 1
ATOM 1139 O O . GLY A 1 149 ? 16.933 2.946 0.104 1.00 93.94 149 GLY A O 1
ATOM 1140 N N . TRP A 1 150 ? 16.624 3.231 -2.099 1.00 95.44 150 TRP A N 1
ATOM 1141 C CA . TRP A 1 150 ? 15.790 4.438 -1.962 1.00 95.44 150 TRP A CA 1
ATOM 1142 C C . TRP A 1 150 ? 14.400 4.176 -1.367 1.00 95.44 150 TRP A C 1
ATOM 1144 O O . TRP A 1 150 ? 13.763 5.102 -0.865 1.00 95.44 150 TRP A O 1
ATOM 1154 N N . GLU A 1 151 ? 13.931 2.928 -1.378 1.00 95.12 151 GLU A N 1
ATOM 1155 C CA . GLU A 1 151 ? 12.628 2.550 -0.819 1.00 95.12 151 GLU A CA 1
ATOM 1156 C C . GLU A 1 151 ? 12.555 2.804 0.694 1.00 95.12 151 GLU A C 1
ATOM 1158 O O . GLU A 1 151 ? 11.574 3.355 1.188 1.00 95.12 151 GLU A O 1
ATOM 1163 N N . ALA A 1 152 ? 13.611 2.471 1.441 1.00 94.25 152 ALA A N 1
ATOM 1164 C CA . ALA A 1 152 ? 13.628 2.617 2.895 1.00 94.25 152 ALA A CA 1
ATOM 1165 C C . ALA A 1 152 ? 13.437 4.074 3.376 1.00 94.25 152 ALA A C 1
ATOM 1167 O O . ALA A 1 152 ? 12.532 4.305 4.183 1.00 94.25 152 ALA A O 1
ATOM 1168 N N . PRO A 1 153 ? 14.216 5.074 2.906 1.00 95.31 153 PRO A N 1
ATOM 1169 C CA . PRO A 1 153 ? 13.984 6.465 3.286 1.00 95.31 153 PRO A CA 1
ATOM 1170 C C . PRO A 1 153 ? 12.660 7.008 2.738 1.00 95.31 153 PRO A C 1
ATOM 1172 O O . PRO A 1 153 ? 11.996 7.776 3.433 1.00 95.31 153 PRO A O 1
ATOM 1175 N N . LEU A 1 154 ? 12.235 6.595 1.537 1.00 97.25 154 LEU A N 1
ATOM 1176 C CA . LEU A 1 154 ? 10.965 7.057 0.970 1.00 97.25 154 LEU A CA 1
ATOM 1177 C C . LEU A 1 154 ? 9.757 6.537 1.758 1.00 97.25 154 LEU A C 1
ATOM 1179 O O . LEU A 1 154 ? 8.762 7.246 1.883 1.00 97.25 154 LEU A O 1
ATOM 1183 N N . ARG A 1 155 ? 9.849 5.334 2.332 1.00 96.94 155 ARG A N 1
ATOM 1184 C CA . ARG A 1 155 ? 8.814 4.776 3.208 1.00 96.94 155 ARG A CA 1
ATOM 1185 C C . ARG A 1 155 ? 8.617 5.603 4.473 1.00 96.94 155 ARG A C 1
ATOM 1187 O O . ARG A 1 155 ? 7.476 5.838 4.848 1.00 96.94 155 ARG A O 1
ATOM 1194 N N . ILE A 1 156 ? 9.698 6.094 5.081 1.00 95.38 156 ILE A N 1
ATOM 1195 C CA . ILE A 1 156 ? 9.617 6.999 6.240 1.00 95.38 156 ILE A CA 1
ATOM 1196 C C . ILE A 1 156 ? 8.908 8.302 5.842 1.00 95.38 156 ILE A C 1
ATOM 1198 O O . ILE A 1 156 ? 8.012 8.769 6.541 1.00 95.38 156 ILE A O 1
ATOM 1202 N N . ASP A 1 157 ? 9.269 8.874 4.690 1.00 97.31 157 ASP A N 1
ATOM 1203 C CA . ASP A 1 157 ? 8.622 10.086 4.176 1.00 97.31 157 ASP A CA 1
ATOM 1204 C C . ASP A 1 157 ? 7.124 9.854 3.877 1.00 97.31 157 ASP A C 1
ATOM 1206 O O . ASP A 1 157 ? 6.292 10.718 4.162 1.00 97.31 157 ASP A O 1
ATOM 1210 N N . ALA A 1 158 ? 6.765 8.683 3.341 1.00 98.19 158 ALA A N 1
ATOM 1211 C CA . ALA A 1 158 ? 5.387 8.287 3.061 1.00 98.19 158 ALA A CA 1
ATOM 1212 C C . ALA A 1 158 ? 4.563 8.078 4.345 1.00 98.19 158 ALA A C 1
ATOM 1214 O O . ALA A 1 158 ? 3.448 8.593 4.436 1.00 98.19 158 ALA A O 1
ATOM 1215 N N . GLU A 1 159 ? 5.118 7.395 5.351 1.00 97.00 159 GLU A N 1
ATOM 1216 C CA . GLU A 1 159 ? 4.495 7.213 6.670 1.00 97.00 159 GLU A CA 1
ATOM 1217 C C . GLU A 1 159 ? 4.196 8.571 7.318 1.00 97.00 159 GLU A C 1
ATOM 1219 O O . GLU A 1 159 ? 3.063 8.842 7.720 1.00 97.00 159 GLU A O 1
ATOM 1224 N N . HIS A 1 160 ? 5.178 9.476 7.339 1.00 96.31 160 HIS A N 1
ATOM 1225 C CA . HIS A 1 160 ? 4.982 10.825 7.867 1.00 96.31 160 HIS A CA 1
ATOM 1226 C C . HIS A 1 160 ? 3.917 11.615 7.101 1.00 96.31 160 HIS A C 1
ATOM 1228 O O . HIS A 1 160 ? 3.148 12.351 7.720 1.00 96.31 160 HIS A O 1
ATOM 1234 N N . LEU A 1 161 ? 3.848 11.472 5.774 1.00 97.56 161 LEU A N 1
ATOM 1235 C CA . LEU A 1 161 ? 2.821 12.118 4.955 1.00 97.56 161 LEU A CA 1
ATOM 1236 C C . LEU A 1 161 ? 1.422 11.624 5.349 1.00 97.56 161 LEU A C 1
ATOM 1238 O O . LEU A 1 161 ? 0.524 12.442 5.561 1.00 97.56 161 LEU A O 1
ATOM 1242 N N . VAL A 1 162 ? 1.248 10.309 5.508 1.00 98.12 162 VAL A N 1
ATOM 1243 C CA . VAL A 1 162 ? -0.020 9.708 5.946 1.00 98.12 162 VAL A CA 1
ATOM 1244 C C . VAL A 1 162 ? -0.389 10.168 7.352 1.00 98.12 162 VAL A C 1
ATOM 1246 O O . VAL A 1 162 ? -1.506 10.637 7.564 1.00 98.12 162 VAL A O 1
ATOM 1249 N N . LEU A 1 163 ? 0.536 10.091 8.311 1.00 96.88 163 LEU A N 1
ATOM 1250 C CA . LEU A 1 163 ? 0.276 10.494 9.696 1.00 96.88 163 LEU A CA 1
ATOM 1251 C C . LEU A 1 163 ? -0.046 11.987 9.809 1.00 96.88 163 LEU A C 1
ATOM 1253 O O . LEU A 1 163 ? -0.943 12.361 10.565 1.00 96.88 163 LEU A O 1
ATOM 1257 N N . ALA A 1 164 ? 0.614 12.838 9.021 1.00 96.50 164 ALA A N 1
ATOM 1258 C CA . ALA A 1 164 ? 0.310 14.264 8.969 1.00 96.50 164 ALA A CA 1
ATOM 1259 C C . ALA A 1 164 ? -1.099 14.548 8.420 1.00 96.50 164 ALA A C 1
ATOM 1261 O O . ALA A 1 164 ? -1.746 15.493 8.869 1.00 96.50 164 ALA A O 1
ATOM 1262 N N . ALA A 1 165 ? -1.577 13.747 7.464 1.00 97.62 165 ALA A N 1
ATOM 1263 C CA . ALA A 1 165 ? -2.893 13.922 6.854 1.00 97.62 165 ALA A CA 1
ATOM 1264 C C . ALA A 1 165 ? -4.031 13.287 7.670 1.00 97.62 165 ALA A C 1
ATOM 1266 O O . ALA A 1 165 ? -5.096 13.885 7.802 1.00 97.62 165 ALA A O 1
ATOM 1267 N N . LEU A 1 166 ? -3.815 12.081 8.204 1.00 98.06 166 LEU A N 1
ATOM 1268 C CA . LEU A 1 166 ? -4.867 11.224 8.757 1.00 98.06 166 LEU A CA 1
ATOM 1269 C C . LEU A 1 166 ? -4.700 10.916 10.246 1.00 98.06 166 LEU A C 1
ATOM 1271 O O . LEU A 1 166 ? -5.681 10.569 10.893 1.00 98.06 166 LEU A O 1
ATOM 1275 N N . GLY A 1 167 ? -3.502 11.044 10.823 1.00 96.50 167 GLY A N 1
ATOM 1276 C CA . GLY A 1 167 ? -3.176 10.449 12.128 1.00 96.50 167 GLY A CA 1
ATOM 1277 C C . GLY A 1 167 ? -4.135 10.832 13.263 1.00 96.50 167 GLY A C 1
ATOM 1278 O O . GLY A 1 167 ? -4.545 9.986 14.060 1.00 96.50 167 GLY A O 1
ATOM 1279 N N . THR A 1 168 ? -4.571 12.092 13.291 1.00 96.00 168 THR A N 1
ATOM 1280 C CA . THR A 1 168 ? -5.501 12.614 14.312 1.00 96.00 168 THR A CA 1
ATOM 1281 C C . THR A 1 168 ? -6.972 12.608 13.891 1.00 96.00 168 THR A C 1
ATOM 1283 O O . THR A 1 168 ? -7.840 12.938 14.706 1.00 96.00 168 THR A O 1
ATOM 1286 N N . VAL A 1 169 ? -7.261 12.223 12.645 1.00 97.75 169 VAL A N 1
ATOM 1287 C CA . VAL A 1 169 ? -8.619 12.122 12.105 1.00 97.75 169 VAL A CA 1
ATOM 1288 C C . VAL A 1 169 ? -9.318 10.923 12.757 1.00 97.75 169 VAL A C 1
ATOM 1290 O O . VAL A 1 169 ? -8.689 9.871 12.915 1.00 97.75 169 VAL A O 1
ATOM 1293 N N . PRO A 1 170 ? -10.590 11.049 13.180 1.00 97.12 170 PRO A N 1
ATOM 1294 C CA . PRO A 1 170 ? -11.356 9.920 13.701 1.00 97.12 170 PRO A CA 1
ATOM 1295 C C . PRO A 1 170 ? -11.409 8.767 12.695 1.00 97.12 170 PRO A C 1
ATOM 1297 O O . PRO A 1 170 ? -11.692 8.994 11.520 1.00 97.12 170 PRO A O 1
ATOM 1300 N N . LEU A 1 171 ? -11.200 7.531 13.159 1.00 97.19 171 LEU A N 1
ATOM 1301 C CA . LEU A 1 171 ? -11.169 6.346 12.293 1.00 97.19 171 LEU A CA 1
ATOM 1302 C C . LEU A 1 171 ? -12.422 6.247 11.408 1.00 97.19 171 LEU A C 1
ATOM 1304 O O . LEU A 1 171 ? -12.314 6.017 10.210 1.00 97.19 171 LEU A O 1
ATOM 1308 N N . ILE A 1 172 ? -13.602 6.522 11.968 1.00 96.44 172 ILE A N 1
ATOM 1309 C CA . ILE A 1 172 ? -14.872 6.463 11.231 1.00 96.44 172 ILE A CA 1
ATOM 1310 C C . ILE A 1 172 ? -14.951 7.459 10.060 1.00 96.44 172 ILE A C 1
ATOM 1312 O O . ILE A 1 172 ? -15.593 7.174 9.053 1.00 96.44 172 ILE A O 1
ATOM 1316 N N . GLU A 1 173 ? -14.295 8.619 10.167 1.00 97.69 173 GLU A N 1
ATOM 1317 C CA . GLU A 1 173 ? -14.235 9.606 9.081 1.00 97.69 173 GLU A CA 1
ATOM 1318 C C . GLU A 1 173 ? -13.267 9.146 7.983 1.00 97.69 173 GLU A C 1
ATOM 1320 O O . GLU A 1 173 ? -13.573 9.281 6.799 1.00 97.69 173 GLU A O 1
ATOM 1325 N N . VAL A 1 174 ? -12.142 8.533 8.369 1.00 97.94 174 VAL A N 1
ATOM 1326 C CA . VAL A 1 174 ? -11.179 7.929 7.433 1.00 97.94 174 VAL A CA 1
ATOM 1327 C C . VAL A 1 174 ? -11.826 6.792 6.637 1.00 97.94 174 VAL A C 1
ATOM 1329 O O . VAL A 1 174 ? -11.699 6.741 5.414 1.00 97.94 174 VAL A O 1
ATOM 1332 N N . GLU A 1 175 ? -12.577 5.914 7.305 1.00 98.12 175 GLU A N 1
ATOM 1333 C CA . GLU A 1 175 ? -13.315 4.832 6.645 1.00 98.12 175 GLU A CA 1
ATOM 1334 C C . GLU A 1 175 ? -14.390 5.358 5.688 1.00 98.12 175 GLU A C 1
ATOM 1336 O O . GLU A 1 175 ? -14.545 4.840 4.580 1.00 98.12 175 GLU A O 1
ATOM 1341 N N . ALA A 1 176 ? -15.115 6.410 6.080 1.00 97.00 176 ALA A N 1
ATOM 1342 C CA . ALA A 1 176 ? -16.130 7.018 5.227 1.00 97.00 176 ALA A CA 1
ATOM 1343 C C . ALA A 1 176 ? -15.533 7.570 3.919 1.00 97.00 176 ALA A C 1
ATOM 1345 O O . ALA A 1 176 ? -16.117 7.366 2.853 1.00 97.00 176 ALA A O 1
ATOM 1346 N N . GLU A 1 177 ? -14.362 8.211 3.984 1.00 97.12 177 GLU A N 1
ATOM 1347 C CA . GLU A 1 177 ? -13.637 8.704 2.803 1.00 97.12 177 GLU A CA 1
ATOM 1348 C C . GLU A 1 177 ? -13.092 7.554 1.934 1.00 97.12 177 GLU A C 1
ATOM 1350 O O . GLU A 1 177 ? -13.076 7.643 0.707 1.00 97.12 177 GLU A O 1
ATOM 1355 N N . GLY A 1 178 ? -12.673 6.445 2.552 1.00 95.62 178 GLY A N 1
ATOM 1356 C CA . GLY A 1 178 ? -12.108 5.280 1.862 1.00 95.62 178 GLY A CA 1
ATOM 1357 C C . GLY A 1 178 ? -13.126 4.372 1.169 1.00 95.62 178 GLY A C 1
ATOM 1358 O O . GLY A 1 178 ? -12.767 3.614 0.259 1.00 95.62 178 GLY A O 1
ATOM 1359 N N . LEU A 1 179 ? -14.397 4.439 1.576 1.00 94.38 179 LEU A N 1
ATOM 1360 C CA . LEU A 1 179 ? -15.453 3.529 1.128 1.00 94.38 179 LEU A CA 1
ATOM 1361 C C . LEU A 1 179 ? -15.592 3.434 -0.407 1.00 94.38 179 LEU A C 1
ATOM 1363 O O . LEU A 1 179 ? -15.678 2.309 -0.910 1.00 94.38 179 LEU A O 1
ATOM 1367 N N . PRO A 1 180 ? -15.578 4.537 -1.189 1.00 94.94 180 PRO A N 1
ATOM 1368 C CA . PRO A 1 180 ? -15.721 4.451 -2.642 1.00 94.94 180 PRO A CA 1
ATOM 1369 C C . PRO A 1 180 ? -14.612 3.624 -3.306 1.00 94.94 180 PRO A C 1
ATOM 1371 O O . PRO A 1 180 ? -14.905 2.762 -4.136 1.00 94.94 180 PRO A O 1
ATOM 1374 N N . LEU A 1 181 ? -13.347 3.846 -2.929 1.00 91.88 181 LEU A N 1
ATOM 1375 C CA . LEU A 1 181 ? -12.209 3.127 -3.510 1.00 91.88 181 LEU A CA 1
ATOM 1376 C C . LEU A 1 181 ? -12.188 1.657 -3.068 1.00 91.88 181 LEU A C 1
ATOM 1378 O O . LEU A 1 181 ? -11.942 0.775 -3.893 1.00 91.88 181 LEU A O 1
ATOM 1382 N N . SER A 1 182 ? -12.513 1.381 -1.801 1.00 91.38 182 SER A N 1
ATOM 1383 C CA . SER A 1 182 ? -12.620 0.013 -1.278 1.00 91.38 182 SER A CA 1
ATOM 1384 C C . SER A 1 182 ? -13.656 -0.819 -2.052 1.00 91.38 182 SER A C 1
ATOM 1386 O O . SER A 1 182 ? -13.369 -1.937 -2.487 1.00 91.38 182 SER A O 1
ATOM 1388 N N . LEU A 1 183 ? -14.828 -0.243 -2.350 1.00 92.50 183 LEU A N 1
ATOM 1389 C CA . LEU A 1 183 ? -15.870 -0.910 -3.142 1.00 92.50 183 LEU A CA 1
ATOM 1390 C C . LEU A 1 183 ? -15.448 -1.172 -4.592 1.00 92.50 183 LEU A C 1
ATOM 1392 O O . LEU A 1 183 ? -15.722 -2.250 -5.121 1.00 92.50 183 LEU A O 1
ATOM 1396 N N . VAL A 1 184 ? -14.770 -0.215 -5.236 1.00 94.69 184 VAL A N 1
ATOM 1397 C CA . VAL A 1 184 ? -14.250 -0.397 -6.603 1.00 94.69 184 VAL A CA 1
ATOM 1398 C C . VAL A 1 184 ? -13.265 -1.564 -6.649 1.00 94.69 184 VAL A C 1
ATOM 1400 O O . VAL A 1 184 ? -13.376 -2.420 -7.525 1.00 94.69 184 VAL A O 1
ATOM 1403 N N . ARG A 1 185 ? -12.357 -1.653 -5.675 1.00 90.44 185 ARG A N 1
ATOM 1404 C CA . ARG A 1 185 ? -11.386 -2.752 -5.586 1.00 90.44 185 ARG A CA 1
ATOM 1405 C C . ARG A 1 185 ? -12.035 -4.095 -5.307 1.00 90.44 185 ARG A C 1
ATOM 1407 O O . ARG A 1 185 ? -11.667 -5.086 -5.931 1.00 90.44 185 ARG A O 1
ATOM 1414 N N . ALA A 1 186 ? -13.026 -4.138 -4.420 1.00 89.38 186 ALA A N 1
ATOM 1415 C CA . ALA A 1 186 ? -13.787 -5.356 -4.167 1.00 89.38 186 ALA A CA 1
ATOM 1416 C C . ALA A 1 186 ? -14.511 -5.842 -5.438 1.00 89.38 186 ALA A C 1
ATOM 1418 O O . ALA A 1 186 ? -14.503 -7.038 -5.746 1.00 89.38 186 ALA A O 1
ATOM 1419 N N . ALA A 1 187 ? -15.090 -4.919 -6.212 1.00 90.25 187 ALA A N 1
ATOM 1420 C CA . ALA A 1 187 ? -15.720 -5.231 -7.490 1.00 90.25 187 ALA A CA 1
ATOM 1421 C C . ALA A 1 187 ? -14.700 -5.720 -8.533 1.00 90.25 187 ALA A C 1
ATOM 1423 O O . ALA A 1 187 ? -14.951 -6.721 -9.201 1.00 90.25 187 ALA A O 1
ATOM 1424 N N . GLU A 1 188 ? -13.539 -5.069 -8.642 1.00 92.81 188 GLU A N 1
ATOM 1425 C CA . GLU A 1 188 ? -12.451 -5.484 -9.535 1.00 92.81 188 GLU A CA 1
ATOM 1426 C C . GLU A 1 188 ? -11.926 -6.880 -9.176 1.00 92.81 188 GLU A C 1
ATOM 1428 O O . GLU A 1 188 ? -11.804 -7.735 -10.052 1.00 92.81 188 GLU A O 1
ATOM 1433 N N . ALA A 1 189 ? -11.663 -7.141 -7.894 1.00 90.69 189 ALA A N 1
ATOM 1434 C CA . ALA A 1 189 ? -11.209 -8.442 -7.416 1.00 90.69 189 ALA A CA 1
ATOM 1435 C C . ALA A 1 189 ? -12.241 -9.538 -7.716 1.00 90.69 189 ALA A C 1
ATOM 1437 O O . ALA A 1 189 ? -11.882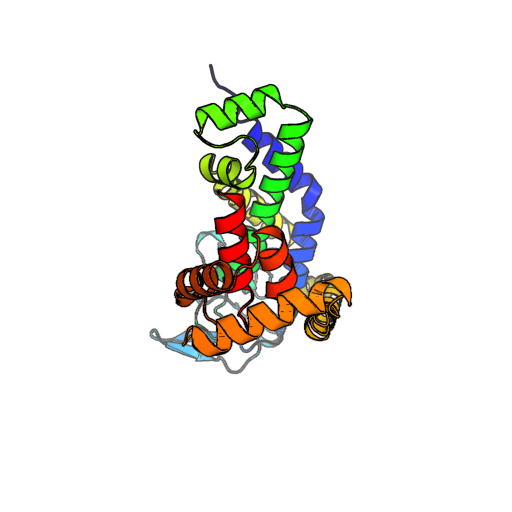 -10.609 -8.204 1.00 90.69 189 ALA A O 1
ATOM 1438 N N . THR A 1 190 ? -13.527 -9.246 -7.504 1.00 91.88 190 THR A N 1
ATOM 1439 C CA . THR A 1 190 ? -14.627 -10.159 -7.845 1.00 91.88 190 THR A CA 1
ATOM 1440 C C . THR A 1 190 ? -14.685 -10.424 -9.349 1.00 91.88 190 THR A C 1
ATOM 1442 O O . THR A 1 190 ? -14.811 -11.572 -9.767 1.00 91.88 190 THR A O 1
ATOM 1445 N N . ALA A 1 191 ? -14.552 -9.384 -10.176 1.00 89.00 191 ALA A N 1
ATOM 1446 C CA . ALA A 1 191 ? -14.548 -9.516 -11.630 1.00 89.00 191 ALA A CA 1
ATOM 1447 C C . ALA A 1 191 ? -13.347 -10.333 -12.127 1.00 89.00 191 ALA A C 1
ATOM 1449 O O . ALA A 1 191 ? -13.511 -11.210 -12.972 1.00 89.00 191 ALA A O 1
ATOM 1450 N N . ARG A 1 192 ? -12.156 -10.095 -11.566 1.00 87.62 192 ARG A N 1
ATOM 1451 C CA . ARG A 1 192 ? -10.935 -10.845 -11.882 1.00 87.62 192 ARG A CA 1
ATOM 1452 C C . ARG A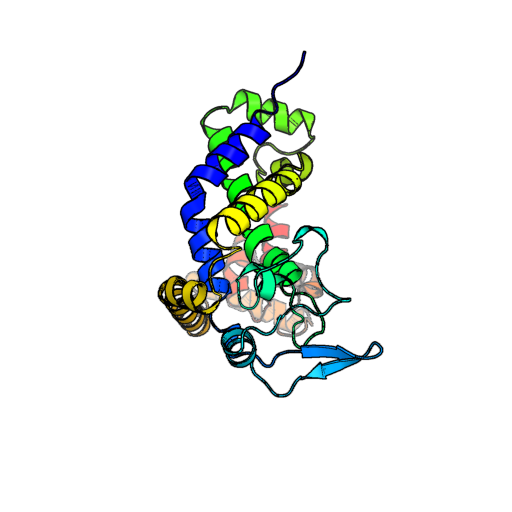 1 192 ? -11.057 -12.314 -11.474 1.00 87.62 192 ARG A C 1
ATOM 1454 O O . ARG A 1 192 ? -10.672 -13.177 -12.250 1.00 87.62 192 ARG A O 1
ATOM 1461 N N . ALA A 1 193 ? -11.636 -12.604 -10.309 1.00 87.19 193 ALA A N 1
ATOM 1462 C CA . ALA A 1 193 ? -11.881 -13.975 -9.859 1.00 87.19 193 ALA A CA 1
ATOM 1463 C C . ALA A 1 193 ? -12.955 -14.703 -10.689 1.00 87.19 193 ALA A C 1
ATOM 1465 O O . ALA A 1 193 ? -12.925 -15.925 -10.801 1.00 87.19 193 ALA A O 1
ATOM 1466 N N . ALA A 1 194 ? -13.905 -13.964 -11.267 1.00 88.06 194 ALA A N 1
ATOM 1467 C CA . ALA A 1 194 ? -14.954 -14.510 -12.125 1.00 88.06 194 ALA A CA 1
ATOM 1468 C C . ALA A 1 194 ? -14.516 -14.705 -13.588 1.00 88.06 194 ALA A C 1
ATOM 1470 O O . ALA A 1 194 ? -15.250 -15.329 -14.359 1.00 88.06 194 ALA A O 1
ATOM 1471 N N . ALA A 1 195 ? -13.360 -14.170 -13.991 1.00 85.31 195 ALA A N 1
ATOM 1472 C CA . ALA A 1 195 ? -12.839 -14.350 -15.337 1.00 85.31 195 ALA A CA 1
ATOM 1473 C C . ALA A 1 195 ? -12.523 -15.835 -15.574 1.00 85.31 195 ALA A C 1
ATOM 1475 O O . ALA A 1 195 ? -11.696 -16.427 -14.881 1.00 85.31 195 ALA A O 1
ATOM 1476 N N . ALA A 1 196 ? -13.207 -16.447 -16.545 1.00 73.94 196 ALA A N 1
ATOM 1477 C CA . ALA A 1 196 ? -12.886 -17.802 -16.971 1.00 73.94 196 ALA A CA 1
ATOM 1478 C C . ALA A 1 196 ? -11.467 -17.823 -17.565 1.00 73.94 196 ALA A C 1
ATOM 1480 O O . ALA A 1 196 ? -11.118 -16.885 -18.291 1.00 73.94 196 ALA A O 1
ATOM 1481 N N . PRO A 1 197 ? -10.661 -18.866 -17.291 1.00 70.12 197 PRO A N 1
ATOM 1482 C CA . PRO A 1 197 ? -9.379 -19.027 -17.960 1.00 70.12 197 PRO A CA 1
ATOM 1483 C C . PRO A 1 197 ? -9.607 -19.061 -19.472 1.00 70.12 197 PRO A C 1
ATOM 1485 O O . PRO A 1 197 ? -10.598 -19.630 -19.946 1.00 70.12 197 PRO A O 1
ATOM 1488 N N . GLU A 1 198 ? -8.714 -18.411 -20.214 1.00 66.56 198 GLU A N 1
ATOM 1489 C CA . GLU A 1 198 ? -8.797 -18.364 -21.668 1.00 66.56 198 GLU A CA 1
ATOM 1490 C C . GLU A 1 198 ? -8.823 -19.806 -22.205 1.00 66.56 198 GLU A C 1
ATOM 1492 O O . GLU A 1 198 ? -7.994 -20.626 -21.793 1.00 66.56 198 GLU A O 1
ATOM 1497 N N . PRO A 1 199 ? -9.816 -20.178 -23.036 1.00 63.69 199 PRO A N 1
ATOM 1498 C CA . PRO A 1 199 ? -9.877 -21.528 -23.569 1.00 63.69 199 PRO A CA 1
ATOM 1499 C C . PRO A 1 199 ? -8.594 -21.806 -24.349 1.00 63.69 199 PRO A C 1
ATOM 1501 O O . PRO A 1 199 ? -8.145 -20.958 -25.120 1.00 63.69 199 PRO A O 1
ATOM 1504 N N . ALA A 1 200 ? -8.021 -22.999 -24.150 1.00 63.81 200 ALA A N 1
ATOM 1505 C CA . ALA A 1 200 ? -6.839 -23.420 -24.890 1.00 63.81 200 ALA A CA 1
ATOM 1506 C C . ALA A 1 200 ? -7.067 -23.190 -26.395 1.00 63.81 200 ALA A C 1
ATOM 1508 O O . ALA A 1 200 ? -8.175 -23.461 -26.884 1.00 63.81 200 ALA A O 1
ATOM 1509 N N . PRO A 1 201 ? -6.060 -22.680 -27.127 1.00 66.81 201 PRO A N 1
ATOM 1510 C CA . PRO A 1 201 ? -6.208 -22.409 -28.546 1.00 66.81 201 PRO A CA 1
ATOM 1511 C C . PRO A 1 201 ? -6.703 -23.672 -29.260 1.00 66.81 201 PRO A C 1
ATOM 1513 O O . PRO A 1 201 ? -6.272 -24.788 -28.958 1.00 66.81 201 PRO A O 1
ATOM 1516 N N . VAL A 1 202 ? -7.647 -23.512 -30.189 1.00 71.69 202 VAL A N 1
ATOM 1517 C CA . VAL A 1 202 ? -8.057 -24.621 -31.057 1.00 71.69 202 VAL A CA 1
ATOM 1518 C C . VAL A 1 202 ? -6.888 -24.890 -32.003 1.00 71.69 202 VAL A C 1
ATOM 1520 O O . VAL A 1 202 ? -6.423 -23.942 -32.638 1.00 71.69 202 VAL A O 1
ATOM 1523 N N . PRO A 1 203 ? -6.381 -26.130 -32.086 1.00 66.44 203 PRO A N 1
ATOM 1524 C CA . PRO A 1 203 ? -5.281 -26.425 -32.985 1.00 66.44 203 PRO A CA 1
ATOM 1525 C C . PRO A 1 203 ? -5.709 -26.197 -34.435 1.00 66.44 203 PRO A C 1
ATOM 1527 O O . PRO A 1 203 ? -6.790 -26.624 -34.841 1.00 66.44 203 PRO A O 1
ATOM 1530 N N . ASP A 1 204 ? -4.857 -25.513 -35.194 1.00 74.94 204 ASP A N 1
ATOM 1531 C CA . ASP A 1 204 ? -5.010 -25.364 -36.639 1.00 74.94 204 ASP A CA 1
ATOM 1532 C C . ASP A 1 204 ? -4.886 -26.738 -37.323 1.00 74.94 204 ASP A C 1
ATOM 1534 O O . ASP A 1 204 ? -4.126 -27.601 -36.874 1.00 74.94 204 ASP A O 1
ATOM 1538 N N . ASP A 1 205 ? -5.593 -26.941 -38.435 1.00 75.19 205 ASP A N 1
ATOM 1539 C CA . ASP A 1 205 ? -5.542 -28.180 -39.223 1.00 75.19 205 ASP A CA 1
ATOM 1540 C C . ASP A 1 205 ? -4.112 -28.475 -39.717 1.00 75.19 205 ASP A C 1
ATOM 1542 O O . ASP A 1 205 ? -3.745 -29.634 -39.929 1.00 75.19 205 ASP A O 1
ATOM 1546 N N . SER A 1 206 ? -3.274 -27.439 -39.842 1.00 80.06 206 SER A N 1
ATOM 1547 C CA . SER A 1 206 ? -1.843 -27.558 -40.147 1.00 80.06 206 SER A CA 1
ATOM 1548 C C . SER A 1 206 ? -1.039 -28.299 -39.066 1.00 80.06 206 SER A C 1
ATOM 1550 O O . SER A 1 206 ? -0.049 -28.955 -39.388 1.00 80.06 206 SER A O 1
ATOM 1552 N N . LEU A 1 207 ? -1.490 -28.278 -37.805 1.00 81.69 207 LEU A N 1
ATOM 1553 C CA . LEU A 1 207 ? -0.837 -28.941 -36.672 1.00 81.69 207 LEU A CA 1
ATOM 1554 C C . LEU A 1 207 ? -1.276 -30.394 -36.483 1.00 81.69 207 LEU A C 1
ATOM 1556 O O . LEU A 1 207 ? -0.725 -31.081 -35.627 1.00 81.69 207 LEU A O 1
ATOM 1560 N N . ALA A 1 208 ? -2.239 -30.900 -37.257 1.00 84.38 208 ALA A N 1
ATOM 1561 C CA . ALA A 1 208 ? -2.790 -32.240 -37.049 1.00 84.38 208 ALA A CA 1
ATOM 1562 C C . ALA A 1 208 ? -1.715 -33.347 -37.087 1.00 84.38 208 ALA A C 1
ATOM 1564 O O . ALA A 1 208 ? -1.741 -34.261 -36.260 1.00 84.38 208 ALA A O 1
ATOM 1565 N N . GLY A 1 209 ? -0.750 -33.246 -38.011 1.00 84.94 209 GLY A N 1
ATOM 1566 C CA . GLY A 1 209 ? 0.373 -34.185 -38.114 1.00 84.94 209 GLY A CA 1
ATOM 1567 C C . GLY A 1 209 ? 1.338 -34.087 -36.930 1.00 84.94 209 GLY A C 1
ATOM 1568 O O . GLY A 1 209 ? 1.648 -35.099 -36.304 1.00 84.94 209 GLY A O 1
ATOM 1569 N N . ALA A 1 210 ? 1.746 -32.868 -36.573 1.00 89.69 210 ALA A N 1
ATOM 1570 C CA . ALA A 1 210 ? 2.639 -32.621 -35.443 1.00 89.69 210 ALA A CA 1
ATOM 1571 C C . ALA A 1 210 ? 1.998 -33.033 -34.106 1.00 89.69 210 ALA A C 1
ATOM 1573 O O . ALA A 1 210 ? 2.648 -33.654 -33.272 1.00 89.69 210 ALA A O 1
ATOM 1574 N N . LEU A 1 211 ? 0.700 -32.778 -33.914 1.00 89.19 211 LEU A N 1
ATOM 1575 C CA . LEU A 1 211 ? -0.041 -33.195 -32.720 1.00 89.19 211 LEU A CA 1
ATOM 1576 C C . LEU A 1 211 ? -0.181 -34.705 -32.608 1.00 89.19 211 LEU A C 1
ATOM 1578 O O . LEU A 1 211 ? -0.155 -35.236 -31.498 1.00 89.19 211 LEU A O 1
ATOM 1582 N N . PHE A 1 212 ? -0.345 -35.399 -33.734 1.00 90.19 212 PHE A N 1
ATOM 1583 C CA . PHE A 1 212 ? -0.361 -36.855 -33.745 1.00 90.19 212 PHE A CA 1
ATOM 1584 C C . PHE A 1 212 ? 0.974 -37.415 -33.240 1.00 90.19 212 PHE A C 1
ATOM 1586 O O . PHE A 1 212 ? 0.979 -38.229 -32.317 1.00 90.19 212 PHE A O 1
ATOM 1593 N N . LEU A 1 213 ? 2.093 -36.918 -33.778 1.00 91.75 213 LEU A N 1
ATOM 1594 C CA . LEU A 1 213 ? 3.436 -37.308 -33.337 1.00 91.75 213 LEU A CA 1
ATOM 1595 C C . LEU A 1 213 ? 3.687 -36.927 -31.873 1.00 91.75 213 LEU A C 1
ATOM 1597 O O . LEU A 1 213 ? 4.205 -37.730 -31.105 1.00 91.75 213 LEU A O 1
ATOM 1601 N N . ALA A 1 214 ? 3.254 -35.738 -31.455 1.00 92.19 214 ALA A N 1
ATOM 1602 C CA . ALA A 1 214 ? 3.440 -35.254 -30.094 1.00 92.19 214 ALA A CA 1
ATOM 1603 C C . ALA A 1 214 ? 2.676 -36.080 -29.050 1.00 92.19 214 ALA A C 1
ATOM 1605 O O . ALA A 1 214 ? 3.175 -36.321 -27.952 1.00 92.19 214 ALA A O 1
ATOM 1606 N N . ARG A 1 215 ? 1.461 -36.531 -29.386 1.00 91.25 215 ARG A N 1
ATOM 1607 C CA . ARG A 1 215 ? 0.670 -37.412 -28.517 1.00 91.25 215 ARG A CA 1
ATOM 1608 C C . ARG A 1 215 ? 1.282 -38.802 -28.421 1.00 91.25 215 ARG A C 1
ATOM 1610 O O . ARG A 1 215 ? 1.384 -39.314 -27.314 1.00 91.25 215 ARG A O 1
ATOM 1617 N N . ALA A 1 216 ? 1.734 -39.366 -29.542 1.00 90.94 216 ALA A N 1
ATOM 1618 C CA . ALA A 1 216 ? 2.447 -40.642 -29.542 1.00 90.94 216 ALA A CA 1
ATOM 1619 C C . ALA A 1 216 ? 3.727 -40.563 -28.690 1.00 90.94 216 ALA A C 1
ATOM 1621 O O . ALA A 1 216 ? 3.942 -41.396 -27.815 1.00 90.94 216 ALA A O 1
ATOM 1622 N N . ALA A 1 217 ? 4.508 -39.492 -28.857 1.00 92.06 217 ALA A N 1
ATOM 1623 C CA . ALA A 1 217 ? 5.701 -39.232 -28.059 1.00 92.06 217 ALA A CA 1
ATOM 1624 C C . ALA A 1 217 ? 5.400 -39.150 -26.556 1.00 92.06 217 ALA A C 1
ATOM 1626 O O . ALA A 1 217 ? 6.141 -39.704 -25.751 1.00 92.06 217 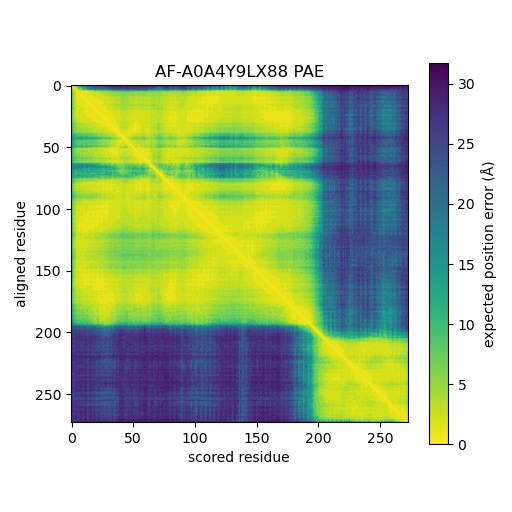ALA A O 1
ATOM 1627 N N . LEU A 1 218 ? 4.311 -38.477 -26.170 1.00 92.38 218 LEU A N 1
ATOM 1628 C CA . LEU A 1 218 ? 3.899 -38.359 -24.772 1.00 92.38 218 LEU A CA 1
ATOM 1629 C C . LEU A 1 218 ? 3.407 -39.691 -24.183 1.00 92.38 218 LEU A C 1
ATOM 1631 O O . LEU A 1 218 ? 3.669 -39.982 -23.019 1.00 92.38 218 LEU A O 1
ATOM 1635 N N . GLU A 1 219 ? 2.689 -40.497 -24.963 1.00 90.44 219 GLU A N 1
ATOM 1636 C CA . GLU A 1 219 ? 2.243 -41.826 -24.532 1.00 90.44 219 GLU A CA 1
ATOM 1637 C C . GLU A 1 219 ? 3.433 -42.776 -24.309 1.00 90.44 219 GLU A C 1
ATOM 1639 O O . GLU A 1 219 ? 3.418 -43.579 -23.373 1.00 90.44 219 GLU A O 1
ATOM 1644 N N . GLU A 1 220 ? 4.482 -42.656 -25.125 1.00 89.88 220 GLU A N 1
ATOM 1645 C CA . GLU A 1 220 ? 5.689 -43.486 -25.048 1.00 89.88 220 GLU A CA 1
ATOM 1646 C C . GLU A 1 220 ? 6.750 -42.956 -24.067 1.00 89.88 220 GLU A C 1
ATOM 1648 O O . GLU A 1 220 ? 7.593 -43.729 -23.606 1.00 89.88 220 GLU A O 1
ATOM 1653 N N . SER A 1 221 ? 6.710 -41.669 -23.698 1.00 88.56 221 SER A N 1
ATOM 1654 C CA . SER A 1 221 ? 7.724 -41.037 -22.836 1.00 88.56 221 SER A CA 1
ATOM 1655 C C . SER A 1 221 ? 7.691 -41.518 -21.384 1.00 88.56 221 SER A C 1
ATOM 1657 O O . SER A 1 221 ? 8.675 -41.366 -20.658 1.00 88.56 221 SER A O 1
ATOM 1659 N N . GLY A 1 222 ? 6.558 -42.072 -20.938 1.00 87.81 222 GLY A N 1
ATOM 1660 C CA . GLY A 1 222 ? 6.342 -42.468 -19.547 1.00 87.81 222 GLY A CA 1
ATOM 1661 C C . GLY A 1 222 ? 6.207 -41.291 -18.572 1.00 87.81 222 GLY A C 1
ATOM 1662 O O . GLY A 1 222 ? 6.284 -41.507 -17.362 1.00 87.81 222 GLY A O 1
ATOM 1663 N N . CYS A 1 223 ? 6.015 -40.063 -19.072 1.00 91.00 223 CYS A N 1
ATOM 1664 C CA . CYS A 1 223 ? 5.755 -38.892 -18.237 1.00 91.00 223 CYS A CA 1
ATOM 1665 C C . CYS A 1 223 ? 4.461 -39.054 -17.426 1.00 91.00 223 CYS A C 1
ATOM 1667 O O . CYS A 1 223 ? 3.482 -39.662 -17.868 1.00 91.00 223 CYS A O 1
ATOM 1669 N N . THR A 1 224 ? 4.431 -38.443 -16.245 1.00 90.62 224 THR A N 1
ATOM 1670 C CA . THR A 1 224 ? 3.193 -38.291 -15.481 1.00 90.62 224 THR A CA 1
ATOM 1671 C C . THR A 1 224 ? 2.302 -37.295 -16.218 1.00 90.62 224 THR A C 1
ATOM 1673 O O . THR A 1 224 ? 2.790 -36.265 -16.660 1.00 90.62 224 THR A O 1
ATOM 1676 N N . VAL A 1 225 ? 1.003 -37.571 -16.361 1.00 87.75 225 VAL A N 1
ATOM 1677 C CA . VAL A 1 225 ? 0.062 -36.645 -17.014 1.00 87.75 225 VAL A CA 1
ATOM 1678 C C . VAL A 1 225 ? -0.858 -36.012 -15.956 1.00 87.75 225 VAL A C 1
ATOM 1680 O O . VAL A 1 225 ? -1.512 -36.764 -15.227 1.00 87.75 225 VAL A O 1
ATOM 1683 N N . PRO A 1 226 ? -0.963 -34.669 -15.869 1.00 90.12 226 PRO A N 1
ATOM 1684 C CA . PRO A 1 226 ? -0.271 -33.669 -16.689 1.00 90.12 226 PRO A CA 1
ATOM 1685 C C . PRO A 1 226 ? 1.243 -33.595 -16.423 1.00 90.12 226 PRO A C 1
ATOM 1687 O O . PRO A 1 226 ? 1.681 -33.789 -15.290 1.00 90.12 226 PRO A O 1
ATOM 1690 N N . VAL A 1 227 ? 2.032 -33.323 -17.473 1.00 91.00 227 VAL A N 1
ATOM 1691 C CA . VAL A 1 227 ? 3.507 -33.319 -17.385 1.00 91.00 227 VAL A CA 1
ATOM 1692 C C . VAL A 1 227 ? 4.002 -32.157 -16.542 1.00 91.00 227 VAL A C 1
ATOM 1694 O O . VAL A 1 227 ? 3.759 -30.988 -16.863 1.00 91.00 227 VAL A O 1
ATOM 1697 N N . ARG A 1 228 ? 4.742 -32.504 -15.490 1.00 93.25 228 ARG A N 1
ATOM 1698 C CA . ARG A 1 228 ? 5.289 -31.570 -14.505 1.00 93.25 228 ARG A CA 1
ATOM 1699 C C . ARG A 1 228 ? 6.629 -30.974 -14.956 1.00 93.25 228 ARG A C 1
ATOM 1701 O O . ARG A 1 228 ? 7.325 -31.592 -15.769 1.00 93.25 228 ARG A O 1
ATOM 1708 N N . PRO A 1 229 ? 7.055 -29.823 -14.406 1.00 90.81 229 PRO A N 1
ATOM 1709 C CA . PRO A 1 229 ? 8.258 -29.127 -14.860 1.00 90.81 229 PRO A CA 1
ATOM 1710 C C . PRO A 1 229 ? 9.553 -29.924 -14.673 1.00 90.81 229 PRO A C 1
ATOM 1712 O O . PRO A 1 229 ? 10.526 -29.688 -15.391 1.00 90.81 229 PRO A O 1
ATOM 1715 N N . GLU A 1 230 ? 9.593 -30.866 -13.728 1.00 93.62 230 GLU A N 1
ATOM 1716 C CA . GLU A 1 230 ? 10.749 -31.742 -13.499 1.00 93.62 230 GLU A CA 1
ATOM 1717 C C . GLU A 1 230 ? 10.941 -32.770 -14.623 1.00 93.62 230 GLU A C 1
ATOM 1719 O O . GLU A 1 230 ? 12.047 -33.267 -14.822 1.00 93.62 230 GLU A O 1
ATOM 1724 N N . GLU A 1 231 ? 9.876 -33.069 -15.369 1.00 92.69 231 GLU A N 1
ATOM 1725 C CA . GLU A 1 231 ? 9.851 -34.038 -16.469 1.00 92.69 231 GLU A CA 1
ATOM 1726 C C . GLU A 1 231 ? 9.968 -33.348 -17.846 1.00 92.69 231 GLU A C 1
ATOM 1728 O O . GLU A 1 231 ? 9.922 -34.011 -18.881 1.00 92.69 231 GLU A O 1
ATOM 1733 N N . ALA A 1 232 ? 10.170 -32.023 -17.877 1.00 91.94 232 ALA A N 1
ATOM 1734 C CA . ALA A 1 232 ? 10.247 -31.220 -19.101 1.00 91.94 232 ALA A CA 1
ATOM 1735 C C . ALA A 1 232 ? 11.344 -31.689 -2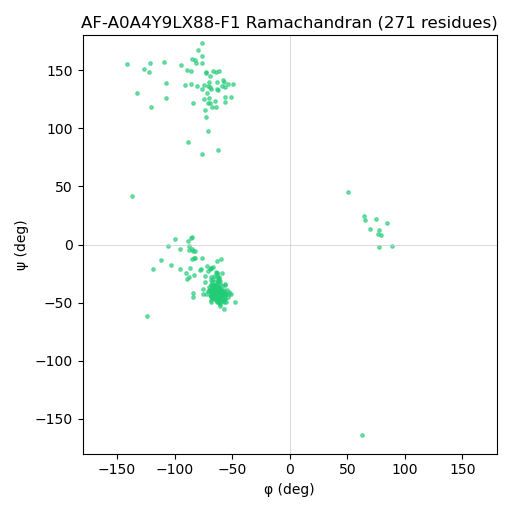0.072 1.00 91.94 232 ALA A C 1
ATOM 1737 O O . ALA A 1 232 ? 11.110 -31.777 -21.276 1.00 91.94 232 ALA A O 1
ATOM 1738 N N . ASP A 1 233 ? 12.527 -32.024 -19.550 1.00 92.56 233 ASP A N 1
ATOM 1739 C CA . ASP A 1 233 ? 13.657 -32.477 -20.370 1.00 92.56 233 ASP A CA 1
ATOM 1740 C C . ASP A 1 233 ? 13.383 -33.860 -20.983 1.00 92.56 233 ASP A C 1
ATOM 1742 O O . ASP A 1 233 ? 13.762 -34.123 -22.124 1.00 92.56 233 ASP A O 1
ATOM 1746 N N . LEU A 1 234 ? 12.669 -34.726 -20.254 1.00 93.38 234 LEU A N 1
ATOM 1747 C CA . LEU A 1 234 ? 12.255 -36.045 -20.733 1.00 93.38 234 LEU A CA 1
ATOM 1748 C C . LEU A 1 234 ? 11.234 -35.921 -21.870 1.00 93.38 234 LEU A C 1
ATOM 1750 O O . LEU A 1 234 ? 11.385 -36.570 -22.904 1.00 93.38 234 LEU A O 1
ATOM 1754 N N . LEU A 1 235 ? 10.233 -35.051 -21.702 1.00 93.81 235 LEU A N 1
ATOM 1755 C CA . LEU A 1 235 ? 9.248 -34.770 -22.744 1.00 93.81 235 LEU A CA 1
ATOM 1756 C C . LEU A 1 235 ? 9.907 -34.164 -23.991 1.00 93.81 235 LEU A C 1
ATOM 1758 O O . LEU A 1 235 ? 9.607 -34.588 -25.104 1.00 93.81 235 LEU A O 1
ATOM 1762 N N . LEU A 1 236 ? 10.825 -33.207 -23.824 1.00 93.25 236 LEU A N 1
ATOM 1763 C CA . LEU A 1 236 ? 11.508 -32.562 -24.948 1.00 93.25 236 LEU A CA 1
ATOM 1764 C C . LEU A 1 236 ? 12.344 -33.556 -25.769 1.00 93.25 236 LEU A C 1
ATOM 1766 O O . LEU A 1 236 ? 12.345 -33.484 -26.997 1.00 93.25 236 LEU A O 1
ATOM 1770 N N . VAL A 1 237 ? 13.023 -34.500 -25.108 1.00 93.75 237 VAL A N 1
ATOM 1771 C CA . VAL A 1 237 ? 13.739 -35.590 -25.792 1.00 93.75 237 VAL A CA 1
ATOM 1772 C C . VAL A 1 237 ? 12.761 -36.485 -26.551 1.00 93.75 237 VAL A C 1
ATOM 1774 O O . VAL A 1 237 ? 12.968 -36.724 -27.736 1.00 93.75 237 VAL A O 1
ATOM 1777 N N . ALA A 1 238 ? 11.663 -36.906 -25.916 1.00 92.94 238 ALA A N 1
ATOM 1778 C CA . ALA A 1 238 ? 10.669 -37.768 -26.555 1.00 92.94 238 ALA A CA 1
ATOM 1779 C C . ALA A 1 238 ? 10.037 -37.128 -27.805 1.00 92.94 238 ALA A C 1
ATOM 1781 O O . ALA A 1 238 ? 9.833 -37.809 -28.811 1.00 92.94 238 ALA A O 1
ATOM 1782 N N . LEU A 1 239 ? 9.757 -35.819 -27.768 1.00 93.50 239 LEU A N 1
ATOM 1783 C CA . LEU A 1 239 ? 9.233 -35.073 -28.918 1.00 93.50 239 LEU A CA 1
ATOM 1784 C C . LEU A 1 239 ? 10.256 -34.995 -30.061 1.00 93.50 239 LEU A C 1
ATOM 1786 O O . LEU A 1 239 ? 9.897 -35.203 -31.219 1.00 93.50 239 LEU A O 1
ATOM 1790 N N . GLY A 1 240 ? 11.531 -34.756 -29.739 1.00 91.38 240 GLY A N 1
ATOM 1791 C CA . GLY A 1 240 ? 12.611 -34.747 -30.727 1.00 91.38 240 GLY A CA 1
ATOM 1792 C C . GLY A 1 240 ? 12.858 -36.120 -31.361 1.00 91.38 240 GLY A C 1
ATOM 1793 O O . GLY A 1 240 ? 13.010 -36.214 -32.577 1.00 91.38 240 GLY A O 1
ATOM 1794 N N . ASP A 1 241 ? 12.827 -37.194 -30.566 1.00 92.81 241 ASP A N 1
ATOM 1795 C CA . ASP A 1 241 ? 13.001 -38.575 -31.045 1.00 92.81 241 ASP A CA 1
ATOM 1796 C C . ASP A 1 241 ? 11.854 -39.022 -31.970 1.00 92.81 241 ASP A C 1
ATOM 1798 O O . ASP A 1 241 ? 12.056 -39.837 -32.872 1.00 92.81 241 ASP A O 1
ATOM 1802 N N . ASN A 1 242 ? 10.662 -38.440 -31.793 1.00 90.88 242 ASN A N 1
ATOM 1803 C CA . ASN A 1 242 ? 9.502 -38.629 -32.668 1.00 90.88 242 ASN A CA 1
ATOM 1804 C C . ASN A 1 242 ? 9.484 -37.682 -33.882 1.00 90.88 242 ASN A C 1
ATOM 1806 O O . ASN A 1 242 ? 8.533 -37.698 -34.665 1.00 90.88 242 ASN A O 1
ATOM 1810 N N . GLY A 1 243 ? 10.548 -36.898 -34.071 1.00 89.81 243 GLY A N 1
ATOM 1811 C CA . GLY A 1 243 ? 10.785 -36.118 -35.280 1.00 89.81 243 GLY A CA 1
ATOM 1812 C C . GLY A 1 243 ? 10.105 -34.752 -35.325 1.00 89.81 243 GLY A C 1
ATOM 1813 O O . GLY A 1 243 ? 9.976 -34.221 -36.424 1.00 89.81 243 GLY A O 1
ATOM 1814 N N . LEU A 1 244 ? 9.680 -34.184 -34.188 1.00 92.62 244 LEU A N 1
ATOM 1815 C CA . LEU A 1 244 ? 9.178 -32.807 -34.163 1.00 92.62 244 LEU A CA 1
ATOM 1816 C C . LEU A 1 244 ? 10.322 -31.791 -34.229 1.00 92.62 244 LEU A C 1
ATOM 1818 O O . LEU A 1 244 ? 11.297 -31.875 -33.475 1.00 92.62 244 LEU A O 1
ATOM 1822 N N . GLU A 1 245 ? 10.160 -30.781 -35.080 1.00 90.62 245 GLU A N 1
ATOM 1823 C CA . GLU A 1 245 ? 11.062 -29.633 -35.138 1.00 90.62 245 GLU A CA 1
ATOM 1824 C C . GLU A 1 245 ? 10.818 -28.656 -33.963 1.00 90.62 245 GLU A C 1
ATOM 1826 O O . GLU A 1 245 ? 9.718 -28.613 -33.409 1.00 90.62 245 GLU A O 1
ATOM 1831 N N . PRO A 1 246 ? 11.805 -27.829 -33.560 1.00 88.38 246 PRO A N 1
ATOM 1832 C CA . PRO A 1 246 ? 11.663 -26.890 -32.436 1.00 88.38 246 PRO A CA 1
ATOM 1833 C C . PRO A 1 246 ? 10.446 -25.951 -32.518 1.00 88.38 246 PRO A C 1
ATOM 1835 O O . PRO A 1 246 ? 9.762 -25.716 -31.515 1.00 88.38 246 PRO A O 1
ATOM 1838 N N . ASP A 1 247 ? 10.151 -25.440 -33.713 1.00 87.19 247 ASP A N 1
ATOM 1839 C CA . ASP A 1 247 ? 9.006 -24.553 -33.938 1.00 87.19 247 ASP A CA 1
ATOM 1840 C C . ASP A 1 247 ? 7.680 -25.322 -33.818 1.00 87.19 247 ASP A C 1
ATOM 1842 O O . ASP A 1 247 ? 6.714 -24.823 -33.236 1.00 87.19 247 ASP A O 1
ATOM 1846 N N . GLU A 1 248 ? 7.649 -26.577 -34.279 1.00 89.56 248 GLU A N 1
ATOM 1847 C CA . GLU A 1 248 ? 6.494 -27.468 -34.143 1.00 89.56 248 GLU A CA 1
ATOM 1848 C C . GLU A 1 248 ? 6.257 -27.857 -32.684 1.00 89.56 248 GLU A C 1
ATOM 1850 O O . GLU A 1 248 ? 5.114 -27.827 -32.232 1.00 89.56 248 GLU A O 1
ATOM 1855 N N . VAL A 1 249 ? 7.318 -28.151 -31.919 1.00 90.88 249 VAL A N 1
ATOM 1856 C CA . VAL A 1 249 ? 7.237 -28.411 -30.472 1.00 90.88 249 VAL A CA 1
ATOM 1857 C C . VAL A 1 249 ? 6.563 -27.238 -29.767 1.00 90.88 249 VAL A C 1
ATOM 1859 O O . VAL A 1 249 ? 5.605 -27.426 -29.017 1.00 90.88 249 VAL A O 1
ATOM 1862 N N . THR A 1 250 ? 7.013 -26.017 -30.051 1.00 89.56 250 THR A N 1
ATOM 1863 C CA . THR A 1 250 ? 6.444 -24.807 -29.447 1.00 89.56 250 THR A CA 1
ATOM 1864 C C . THR A 1 250 ? 4.962 -24.645 -29.797 1.00 89.56 250 THR A C 1
ATOM 1866 O O . THR A 1 250 ? 4.166 -24.263 -28.940 1.00 89.56 250 THR A O 1
ATOM 1869 N N . ALA A 1 251 ? 4.572 -24.993 -31.026 1.00 88.25 251 ALA A N 1
ATOM 1870 C CA . ALA A 1 251 ? 3.191 -24.904 -31.485 1.00 88.25 251 ALA A CA 1
ATOM 1871 C C . ALA A 1 251 ? 2.267 -25.991 -30.902 1.00 88.25 251 ALA A C 1
ATOM 1873 O O . ALA A 1 251 ? 1.088 -25.725 -30.679 1.00 88.25 251 ALA A O 1
ATOM 1874 N N . VAL A 1 252 ? 2.765 -27.205 -30.631 1.00 90.31 252 VAL A N 1
ATOM 1875 C CA . VAL A 1 252 ? 1.932 -28.313 -30.120 1.00 90.31 252 VAL A CA 1
ATOM 1876 C C . VAL A 1 252 ? 1.800 -28.348 -28.599 1.00 90.31 252 VAL A C 1
ATOM 1878 O O . VAL A 1 252 ? 0.785 -28.838 -28.101 1.00 90.31 252 VAL A O 1
ATOM 1881 N N . LEU A 1 253 ? 2.789 -27.834 -27.856 1.00 89.75 253 LEU A N 1
ATOM 1882 C CA . LEU A 1 253 ? 2.815 -27.865 -26.386 1.00 89.75 253 LEU A CA 1
ATOM 1883 C C . LEU A 1 253 ? 1.531 -27.330 -25.719 1.00 89.75 253 LEU A C 1
ATOM 1885 O O . LEU A 1 253 ? 1.049 -28.000 -24.805 1.00 89.75 253 LEU A O 1
ATOM 1889 N N . PRO A 1 254 ? 0.913 -26.219 -26.176 1.00 88.31 254 PRO A N 1
ATOM 1890 C CA . PRO A 1 254 ? -0.339 -25.712 -25.602 1.00 88.31 254 PRO A CA 1
ATOM 1891 C C . PRO A 1 254 ? -1.543 -26.658 -25.739 1.00 88.31 254 PRO A C 1
ATOM 1893 O O . PRO A 1 254 ? -2.567 -26.451 -25.091 1.00 88.31 254 PRO A O 1
ATOM 1896 N N . HIS A 1 255 ? -1.448 -27.680 -26.593 1.00 86.94 255 HIS A N 1
ATOM 1897 C CA . HIS A 1 255 ? -2.517 -28.645 -26.859 1.00 86.94 255 HIS A CA 1
ATOM 1898 C C . HIS A 1 255 ? -2.265 -30.023 -26.222 1.00 86.94 255 HIS A C 1
ATOM 1900 O O . HIS A 1 255 ? -3.088 -30.934 -26.379 1.00 86.94 255 HIS A O 1
ATOM 1906 N N . LEU A 1 256 ? -1.131 -30.201 -25.538 1.00 88.31 256 LEU A N 1
ATOM 1907 C CA . LEU A 1 256 ? -0.802 -31.408 -24.784 1.00 88.31 256 LEU A CA 1
ATOM 1908 C C . LEU A 1 256 ? -1.193 -31.236 -23.308 1.00 88.31 256 LEU A C 1
ATOM 1910 O O . LEU A 1 256 ? -1.245 -30.114 -22.807 1.00 88.31 256 LEU A O 1
ATOM 1914 N N . PRO A 1 257 ? -1.459 -32.329 -22.574 1.00 88.56 257 PRO A N 1
ATOM 1915 C CA . PRO A 1 257 ? -1.745 -32.258 -21.147 1.00 88.56 257 PRO A CA 1
ATOM 1916 C C . PRO A 1 257 ? -0.443 -32.036 -20.356 1.00 88.56 257 PRO A C 1
ATOM 1918 O O . PRO A 1 257 ? 0.128 -32.959 -19.776 1.00 88.56 257 PRO A O 1
ATOM 1921 N N . VAL A 1 258 ? 0.041 -30.798 -20.362 1.00 90.31 258 VAL A N 1
ATOM 1922 C CA . VAL A 1 258 ? 1.268 -30.343 -19.696 1.00 90.31 258 VAL A CA 1
ATOM 1923 C C . VAL A 1 258 ? 0.956 -29.146 -18.799 1.00 90.31 258 VAL A C 1
ATOM 1925 O O . VAL A 1 258 ? 0.027 -28.386 -19.071 1.00 90.31 258 VAL A O 1
ATOM 1928 N N . GLU A 1 259 ? 1.712 -28.967 -17.719 1.00 89.81 259 GLU A N 1
ATOM 1929 C CA . GLU A 1 259 ? 1.585 -27.766 -16.888 1.00 89.81 259 GLU A CA 1
ATOM 1930 C C . GLU A 1 259 ? 2.171 -26.532 -17.599 1.00 89.81 259 GLU A C 1
ATOM 1932 O O . GLU A 1 259 ? 3.151 -26.628 -18.339 1.00 89.81 259 GLU A O 1
ATOM 1937 N N . GLU A 1 260 ? 1.618 -25.343 -17.345 1.00 87.62 260 GLU A N 1
ATOM 1938 C CA . GLU A 1 260 ? 2.076 -24.087 -17.965 1.00 87.62 260 GLU A CA 1
ATOM 1939 C C . GLU A 1 260 ? 3.560 -23.791 -17.675 1.00 87.62 260 GLU A C 1
ATOM 1941 O O . GLU A 1 260 ? 4.311 -23.332 -18.542 1.00 87.62 260 GLU A O 1
ATOM 1946 N N . ALA A 1 261 ? 4.023 -24.135 -16.470 1.00 89.75 261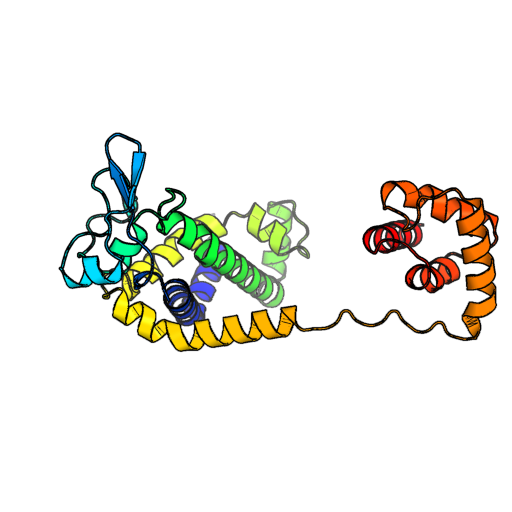 ALA A N 1
ATOM 1947 C CA . ALA A 1 261 ? 5.427 -24.006 -16.092 1.00 89.75 261 ALA A CA 1
ATOM 1948 C C . ALA A 1 261 ? 6.340 -24.958 -16.893 1.00 89.75 261 ALA A C 1
ATOM 1950 O O . ALA A 1 261 ? 7.484 -24.608 -17.190 1.00 89.75 261 ALA A O 1
ATOM 1951 N N . THR 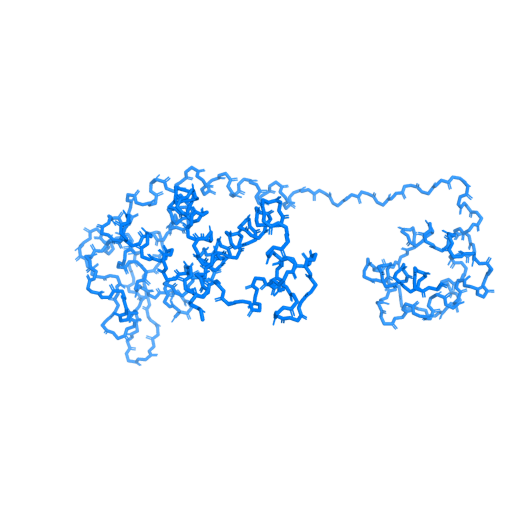A 1 262 ? 5.831 -26.120 -17.316 1.00 90.19 262 THR A N 1
ATOM 1952 C CA . THR A 1 262 ? 6.519 -27.047 -18.229 1.00 90.19 262 THR A CA 1
ATOM 1953 C C . THR A 1 262 ? 6.628 -26.449 -19.632 1.00 90.19 262 THR A C 1
ATOM 1955 O O . THR A 1 262 ? 7.713 -26.472 -20.211 1.00 90.19 262 THR A O 1
ATOM 1958 N N . ILE A 1 263 ? 5.548 -25.847 -20.153 1.00 90.75 263 ILE A N 1
ATOM 1959 C CA . ILE A 1 263 ? 5.555 -25.143 -21.453 1.00 90.75 263 ILE A CA 1
ATOM 1960 C C . ILE A 1 263 ? 6.614 -24.038 -21.443 1.00 90.75 263 ILE A C 1
ATOM 1962 O O . ILE A 1 263 ? 7.464 -23.975 -22.329 1.00 90.75 263 ILE A O 1
ATOM 1966 N N . SER A 1 264 ? 6.596 -23.207 -20.398 1.00 90.56 264 SER A N 1
ATOM 1967 C CA . SER A 1 264 ? 7.510 -22.073 -20.236 1.00 90.56 264 SER A CA 1
ATOM 1968 C C . SER A 1 264 ? 8.969 -22.522 -20.176 1.00 90.56 264 SER A C 1
ATOM 1970 O O . SER A 1 264 ? 9.835 -21.932 -20.824 1.00 90.56 264 SER A O 1
ATOM 1972 N N . ARG A 1 265 ? 9.248 -23.606 -19.441 1.00 91.88 265 ARG A N 1
ATOM 1973 C CA . ARG A 1 265 ? 10.587 -24.192 -19.350 1.00 91.88 265 ARG A CA 1
ATOM 1974 C C . ARG A 1 265 ? 11.075 -24.708 -20.701 1.00 91.88 265 ARG A C 1
ATOM 1976 O O . ARG A 1 265 ? 12.190 -24.373 -21.090 1.00 91.88 265 ARG A O 1
ATOM 1983 N N . ILE A 1 266 ? 10.258 -25.481 -21.421 1.00 90.38 266 ILE A N 1
ATOM 1984 C CA . ILE A 1 266 ? 10.648 -26.031 -22.728 1.00 90.38 266 ILE A CA 1
ATOM 1985 C C . ILE A 1 266 ? 10.877 -24.903 -23.743 1.00 90.38 266 ILE A C 1
ATOM 1987 O O . ILE A 1 266 ? 11.890 -24.915 -24.440 1.00 90.38 266 ILE A O 1
ATOM 1991 N N . ALA A 1 267 ? 10.002 -23.894 -23.777 1.00 88.56 267 ALA A N 1
ATOM 1992 C CA . ALA A 1 267 ? 10.166 -22.729 -24.646 1.00 88.56 267 ALA A CA 1
ATOM 1993 C C . ALA A 1 267 ? 11.478 -21.976 -24.356 1.00 88.56 267 ALA A C 1
ATOM 1995 O O . ALA A 1 267 ? 12.217 -21.640 -25.281 1.00 88.56 267 ALA A O 1
ATOM 1996 N N . ALA A 1 268 ? 11.820 -21.776 -23.077 1.00 88.06 268 ALA A N 1
ATOM 1997 C CA . ALA A 1 268 ? 13.088 -21.166 -22.683 1.00 88.06 268 ALA A CA 1
ATOM 1998 C C . ALA A 1 268 ? 14.303 -22.017 -23.101 1.00 88.06 268 ALA A C 1
ATOM 2000 O O . ALA A 1 268 ? 15.306 -21.475 -23.562 1.00 88.06 268 ALA A O 1
ATOM 2001 N N . THR A 1 269 ? 14.217 -23.347 -22.982 1.00 89.56 269 THR A N 1
ATOM 2002 C CA . THR A 1 269 ? 15.277 -24.263 -23.430 1.00 89.56 269 THR A CA 1
ATOM 2003 C C . THR A 1 269 ? 15.480 -24.223 -24.944 1.00 89.56 269 THR A C 1
ATOM 2005 O O . THR A 1 269 ? 16.623 -24.281 -25.395 1.00 89.56 269 THR A O 1
ATOM 2008 N N . LEU A 1 270 ? 14.404 -24.116 -25.727 1.00 88.06 270 LEU A N 1
ATOM 2009 C CA . LEU A 1 270 ? 14.480 -24.006 -27.186 1.00 88.06 270 LEU A CA 1
ATOM 2010 C C . LEU A 1 270 ? 15.020 -22.644 -27.636 1.00 88.06 270 LEU A C 1
ATOM 2012 O O . LEU A 1 270 ? 15.853 -22.604 -28.531 1.00 88.06 270 LEU A O 1
ATOM 2016 N N . ALA A 1 271 ? 14.626 -21.549 -26.981 1.00 82.19 271 ALA A N 1
ATOM 2017 C CA . ALA A 1 271 ? 15.121 -20.203 -27.289 1.00 82.19 271 ALA A CA 1
ATOM 2018 C C . ALA A 1 271 ? 16.610 -19.992 -26.943 1.00 82.19 271 ALA A C 1
ATOM 2020 O O . ALA A 1 271 ? 17.238 -19.062 -27.446 1.00 82.19 271 ALA A O 1
ATOM 2021 N N . ALA A 1 272 ? 17.170 -20.829 -26.065 1.00 80.25 272 ALA A N 1
ATOM 2022 C CA . ALA A 1 272 ? 18.579 -20.798 -25.677 1.00 80.25 272 ALA A CA 1
ATOM 2023 C C . ALA A 1 272 ? 19.501 -21.633 -26.594 1.00 80.25 272 ALA A C 1
ATOM 2025 O O . ALA A 1 272 ? 20.708 -21.686 -26.337 1.00 80.25 272 ALA A O 1
ATOM 2026 N N . ARG A 1 273 ? 18.954 -22.309 -27.614 1.00 64.81 273 ARG A N 1
ATOM 2027 C CA . ARG A 1 273 ? 19.692 -23.121 -28.598 1.00 64.81 273 ARG A CA 1
ATOM 2028 C C . ARG A 1 273 ? 19.830 -22.394 -29.929 1.00 64.81 273 ARG A C 1
ATOM 2030 O O . ARG A 1 273 ? 20.897 -22.584 -30.555 1.00 64.81 273 ARG A O 1
#

Solvent-accessible surface area (backbone atoms only — not comparable to full-atom values): 14964 Å² total; per-residue (Å²): 129,87,74,71,64,59,63,63,49,41,32,51,52,43,44,62,75,41,41,68,56,56,48,48,51,52,19,23,68,45,44,63,51,44,74,33,74,30,30,42,75,56,96,89,37,82,40,74,73,87,41,33,38,40,62,37,24,76,70,59,35,66,47,40,46,98,86,62,41,58,74,92,72,56,92,52,54,49,29,7,38,43,12,51,31,20,13,41,40,97,88,66,46,38,36,45,59,52,44,38,66,74,45,45,51,57,52,33,51,52,33,45,44,53,31,40,57,48,35,52,72,78,38,40,69,63,38,45,51,51,14,56,78,67,72,37,58,68,83,43,50,62,59,37,45,57,72,68,50,52,51,64,64,47,38,54,55,49,52,52,52,44,46,75,73,38,24,80,41,47,37,71,60,40,21,62,71,5,42,67,60,37,52,53,49,52,50,49,53,50,51,60,72,64,54,74,78,79,75,71,74,79,80,54,81,87,43,53,67,58,43,52,41,46,51,51,21,52,71,71,54,72,62,62,82,60,30,47,59,92,48,32,70,56,51,53,49,29,32,45,78,57,67,50,51,76,71,53,47,64,69,39,49,76,74,46,71,51,38,71,65,20,51,53,50,47,50,52,58,58,76,75,109

pLDDT: mean 91.09, std 8.47, range [41.5, 98.56]

Mean predicted aligned error: 12.32 Å

Secondary structure (DSSP, 8-state):
-----HHHHHHHHHHHHTHHHHHHHHHHHHTTTTTSEEEEEETTEEEEEEEEHHHHHHTT--SS-TTTS-GGG-SPPTTBHHHHHTSBPTTS-BHHHHHIIIIIHHHHHHHHHHHHHHHHHHSHHHHHHHHHHHTS-TT-HHHHHHHHTTHHHHHHHHHHHHHHHHTTSBHHHHHHHHHHHHHHHHHHHHHHHHPPPPPPPPPPGGGHHHHHHHHHHHHHH---SSBPGGGHHHHHHHHHHTT--HHHHHHHGGGSSB-HHHHHHHHHHHHT-